Protein 6DR8 (pdb70)

Foldseek 3Di:
DDAKDDPAVQWIWQFDQWFTWIWGQAPQAIEIEFQFALVRNVSSCVRCVVVVHALQRHAEYEYQAQFRGGCQNVAVSCVRHVHAYEFAPQRQVCLQVQNAPFLQCHRPGGHHRDHHRYYADAQDWDDGRQKIKGWHQQAQCGNGGIKIWMQHNVRFIEIADEDLDQPPHDQDPSVSDPCNVVRNVVNLVSQLPDFHQFYHYRTCVLQVNVVLVVVVVVPPNSSRGDRCSSNVSSVVSVVVVVVVVVVSVVPD

CATH classification: 3.60.15.10

B-factor: mean 15.64, std 8.97, range [5.3, 89.34]

Sequence (252 aa):
PVQPFAIWPGVWYVGTENLSSVLLTTPPQGHILIDAGLDASAPQIRRRNIEALGFRMADIRYIANSHAHLDHAGGIARLKAWSGARVIASHANAEQMARGGKEDFALGDALPFPPVTVDMEAQDGQQWHHLGGVTLAAIFTPGHLPGATSWKVTLADGKTLIIYADSLATPGYPLINNRNYPTLVEDIRRSFARLEAQQVDIFLANHHGEERFGLMDKMARKARGENNAFIDKAGLARYVAQSRAAFEKQLAAQRAQP

Secondary structure (DSSP, 8-state):
-PPPEEEETTEEE-S-SSB--EEE--TT-EEEE----GGGHHHHHHHHHHTT--GGGEEEEE-S--SHHHHTTHHHHHHHH-PEEEEEHHHHHHHHTTTTTBTTTBTSS--------EEE-TT-EEEETTEEEEEEE--SSSTT-EEEEEE-TTS-EEEEE-----TT---SS-SSSTTHHHHHHHHHHHHHT---SEEEESBHHHHTHHHHHHHHHTT-TTTTB-TTHHHHHHHHHHHHHHHHHHHHHH--

Nearest PDB structures (foldseek):
  6dr8-assembly1_A  TM=1.004E+00  e=1.156E-61  Cronobacter sakazakii
  6dqh-assembly1_A  TM=1.001E+00  e=3.703E-58  Cronobacter sakazakii
  6nc5-assembly1_A  TM=9.988E-01  e=3.752E-57  Cronobacter sakazakii
  6dq2-assembly1_A  TM=9.991E-01  e=2.393E-56  Cronobacter sakazakii
  8vlc-assembly1_A  TM=9.936E-01  e=2.068E-47  Salmonella enterica subsp. enterica serovar Typhimurium

Structure (mmCIF, N/CA/C/O backbone):
data_6DR8
#
_entry.id   6DR8
#
_cell.length_a   43.767
_cell.length_b   69.151
_cell.length_c   77.523
_cell.angle_alpha   90.00
_cell.angle_beta   90.00
_cell.angle_gamma   90.00
#
_symmetry.space_group_name_H-M   'P 21 21 21'
#
loop_
_entity.id
_entity.type
_entity.pdbx_description
1 polymer Beta-lactamase
2 non-polymer 'PHOSPHATE ION'
3 non-polymer 'ZINC ION'
4 non-polymer (2-hydroxyethoxy)acetaldehyde
5 non-polymer 'TRIETHYLENE GLYCOL'
6 water water
#
loop_
_atom_site.group_PDB
_atom_site.id
_atom_site.type_symbol
_atom_site.label_atom_id
_atom_site.label_alt_id
_atom_site.label_comp_id
_atom_site.label_asym_id
_atom_site.label_entity_id
_atom_site.label_seq_id
_atom_site.pdbx_PDB_ins_code
_atom_site.Cartn_x
_atom_site.Cartn_y
_atom_site.Cartn_z
_atom_site.occupancy
_atom_site.B_iso_or_equiv
_atom_site.auth_seq_id
_atom_site.auth_comp_id
_atom_site.auth_asym_id
_atom_site.auth_atom_id
_atom_site.pdbx_PDB_model_num
ATOM 1 N N . PRO A 1 9 ? 9.154 5.895 -31.067 1.00 27.51 52 PRO A N 1
ATOM 2 C CA . PRO A 1 9 ? 8.212 5.618 -29.974 1.00 25.85 52 PRO A CA 1
ATOM 3 C C . PRO A 1 9 ? 8.840 4.808 -28.843 1.00 26.09 52 PRO A C 1
ATOM 4 O O . PRO A 1 9 ? 9.859 4.147 -29.043 1.00 28.78 52 PRO A O 1
ATOM 15 N N . VAL A 1 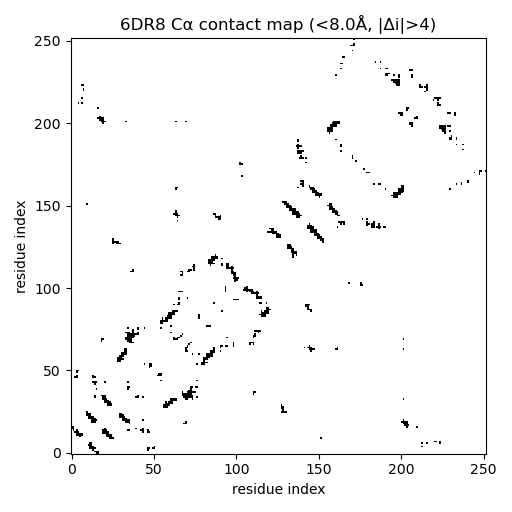10 ? 8.233 4.874 -27.660 1.00 23.61 53 VAL A N 1
ATOM 16 C CA . VAL A 1 10 ? 8.620 4.007 -26.549 1.00 20.72 53 VAL A CA 1
ATOM 17 C C . VAL A 1 10 ? 8.293 2.567 -26.927 1.00 16.89 53 VAL A C 1
ATOM 18 O O . VAL A 1 10 ? 7.154 2.248 -27.278 1.00 17.21 53 VAL A O 1
ATOM 31 N N . GLN A 1 11 ? 9.289 1.684 -26.857 1.00 14.48 54 GLN A N 1
ATOM 32 C CA . GLN A 1 11 ? 9.013 0.295 -27.219 1.00 12.62 54 GLN A CA 1
ATOM 33 C C . GLN A 1 11 ? 8.340 -0.412 -26.048 1.00 10.22 54 GLN A C 1
ATOM 34 O O . GLN A 1 11 ? 8.714 -0.183 -24.892 1.00 11.84 54 GLN A O 1
ATOM 48 N N . PRO A 1 12 ? 7.380 -1.291 -26.320 1.00 8.28 55 PRO A N 1
ATOM 49 C CA . PRO A 1 12 ? 6.702 -2.005 -25.234 1.00 7.95 55 PRO A CA 1
ATOM 50 C C . PRO A 1 12 ? 7.667 -2.957 -24.538 1.00 7.20 55 PRO A C 1
ATOM 51 O O . PRO A 1 12 ? 8.670 -3.392 -25.101 1.00 8.58 55 PRO A O 1
ATOM 62 N N . PHE A 1 13 ? 7.356 -3.283 -23.285 1.00 7.29 56 PHE A N 1
ATOM 63 C CA . PHE A 1 13 ? 8.298 -4.018 -22.453 1.00 7.28 56 PHE A CA 1
ATOM 64 C C . PHE A 1 13 ? 7.564 -4.594 -21.250 1.00 6.87 56 PHE A C 1
ATOM 65 O O . PHE A 1 13 ? 6.444 -4.189 -20.925 1.00 5.97 56 PHE A O 1
ATOM 82 N N . ALA A 1 14 ? 8.223 -5.540 -20.586 1.00 8.11 57 ALA A N 1
ATOM 83 C CA . ALA A 1 14 ? 7.692 -6.181 -19.389 1.00 7.87 57 ALA A CA 1
ATOM 84 C C . ALA A 1 14 ? 7.977 -5.343 -18.152 1.00 7.79 57 ALA A C 1
ATOM 85 O O . ALA A 1 14 ? 9.130 -5.030 -17.855 1.00 9.00 57 ALA A O 1
ATOM 92 N N . ILE A 1 15 ? 6.916 -4.999 -17.424 1.00 6.98 58 ILE A N 1
ATOM 93 C CA . ILE A 1 15 ? 7.036 -4.410 -16.096 1.00 6.96 58 ILE A CA 1
ATOM 94 C C . ILE A 1 15 ? 7.362 -5.469 -15.053 1.00 6.87 58 ILE A C 1
ATOM 95 O O . ILE A 1 15 ? 8.090 -5.215 -14.096 1.00 7.77 58 ILE A O 1
ATOM 111 N N . TRP A 1 16 ? 6.768 -6.639 -15.202 1.00 7.49 59 TRP A N 1
ATOM 112 C CA . TRP A 1 16 ? 6.834 -7.755 -14.278 1.00 8.88 59 TRP A CA 1
ATOM 113 C C . TRP A 1 16 ? 6.282 -8.945 -15.043 1.00 9.65 59 TRP A C 1
ATOM 114 O O . TRP A 1 16 ? 5.566 -8.740 -16.017 1.00 10.16 59 TRP A O 1
ATOM 135 N N . PRO A 1 17 ? 6.607 -10.187 -14.668 1.00 11.06 60 PRO A N 1
ATOM 136 C CA . PRO A 1 17 ? 5.975 -11.309 -15.380 1.00 11.81 60 PRO A CA 1
ATOM 137 C C . PRO A 1 17 ? 4.456 -11.158 -15.425 1.00 12.19 60 PRO A C 1
ATOM 138 O O . PRO A 1 17 ? 3.808 -10.941 -14.402 1.00 13.43 60 PRO A O 1
ATOM 149 N N . GLY A 1 18 ? 3.891 -11.235 -16.637 1.00 11.41 61 GLY A N 1
ATOM 150 C CA . GLY A 1 18 ? 2.467 -11.062 -16.843 1.00 11.00 61 GLY A CA 1
ATOM 151 C C . GLY A 1 18 ? 1.968 -9.629 -16.923 1.00 8.79 61 GLY A C 1
ATOM 152 O O . GLY A 1 18 ? 0.749 -9.428 -17.031 1.00 9.39 61 GLY A O 1
ATOM 156 N N . VAL A 1 19 ? 2.854 -8.631 -16.869 1.00 7.92 62 VAL A N 1
ATOM 157 C CA . VAL A 1 19 ? 2.474 -7.219 -16.840 1.00 6.72 62 VAL A CA 1
ATOM 158 C C . VAL A 1 19 ? 3.319 -6.484 -17.865 1.00 6.35 62 VAL A C 1
ATOM 159 O O . VAL A 1 19 ? 4.546 -6.459 -17.749 1.00 7.89 62 VAL A O 1
ATOM 172 N N . TRP A 1 20 ? 2.670 -5.856 -18.840 1.00 5.82 63 TRP A N 1
ATOM 173 C CA . TRP A 1 20 ? 3.382 -5.260 -19.967 1.00 5.51 63 TRP A CA 1
ATOM 174 C C . TRP A 1 20 ? 2.918 -3.832 -20.173 1.00 6.35 63 TRP A C 1
ATOM 175 O O . TRP A 1 20 ? 1.725 -3.526 -20.047 1.00 7.69 63 TRP A O 1
ATOM 196 N N . TYR A 1 21 ? 3.870 -2.963 -20.475 1.00 5.36 64 TYR A N 1
ATOM 197 C CA . TYR A 1 21 ? 3.562 -1.594 -20.840 1.00 5.81 64 TYR A CA 1
ATOM 198 C C . TYR A 1 21 ? 3.453 -1.510 -22.354 1.00 6.68 64 TYR A C 1
ATOM 199 O O . TYR A 1 21 ? 4.389 -1.885 -23.064 1.00 6.88 64 TYR A O 1
ATOM 217 N N . VAL A 1 22 ? 2.312 -1.015 -22.844 1.00 6.21 65 VAL A N 1
ATOM 218 C CA . VAL A 1 22 ? 2.051 -0.929 -24.281 1.00 6.33 65 VAL A CA 1
ATOM 219 C C . VAL A 1 22 ? 1.592 0.468 -24.690 1.00 6.97 65 VAL A C 1
ATOM 220 O O . VAL A 1 22 ? 1.141 0.676 -25.821 1.00 8.26 65 VAL A O 1
ATOM 233 N N . GLY A 1 23 ? 1.701 1.426 -23.787 1.00 8.20 66 GLY A N 1
ATOM 234 C CA . GLY A 1 23 ? 1.327 2.799 -24.071 1.00 8.95 66 GLY A CA 1
ATOM 235 C C . GLY A 1 23 ? 2.452 3.596 -24.716 1.00 11.20 66 GLY A C 1
ATOM 236 O O . GLY A 1 23 ? 3.364 3.049 -25.339 1.00 11.58 66 GLY A O 1
ATOM 240 N N . THR A 1 24 ? 2.379 4.921 -24.553 1.00 13.29 67 THR A N 1
ATOM 241 C CA . THR A 1 24 ? 3.352 5.845 -25.128 1.00 17.02 67 THR A CA 1
ATOM 242 C C . THR A 1 24 ? 4.171 6.499 -24.012 1.00 18.00 67 THR A C 1
ATOM 243 O O . THR A 1 24 ? 4.052 6.149 -22.834 1.00 16.54 67 THR A O 1
ATOM 254 N N . GLU A 1 25 ? 5.010 7.472 -24.379 1.00 19.35 68 GLU A N 1
ATOM 255 C CA . GLU A 1 25 ? 5.858 8.082 -23.367 1.00 23.90 68 GLU A CA 1
ATOM 256 C C . GLU A 1 25 ? 5.023 8.684 -22.251 1.00 25.01 68 GLU A C 1
ATOM 257 O O . GLU A 1 25 ? 5.399 8.621 -21.074 1.00 26.68 68 GLU A O 1
ATOM 269 N N . ASN A 1 26 ? 3.886 9.272 -22.596 1.00 23.49 69 ASN A N 1
ATOM 270 C CA . ASN A 1 26 ? 3.093 9.992 -21.621 1.00 25.45 69 ASN A CA 1
ATOM 271 C C . ASN A 1 26 ? 1.837 9.254 -21.209 1.00 23.71 69 ASN A C 1
ATOM 272 O O . ASN A 1 26 ? 1.440 9.351 -20.045 1.00 25.92 69 ASN A O 1
ATOM 283 N N . LEU A 1 27 ? 1.240 8.473 -22.106 1.00 19.15 70 LEU A N 1
ATOM 284 C CA . LEU A 1 27 ? -0.095 7.929 -21.892 1.00 17.71 70 LEU A CA 1
ATOM 285 C C . LEU A 1 27 ? -0.035 6.431 -21.657 1.00 14.34 70 LEU A C 1
ATOM 286 O O . LEU A 1 27 ? 0.318 5.663 -22.564 1.00 13.70 70 LEU A O 1
ATOM 302 N N . SER A 1 28 ? -0.432 6.021 -20.460 1.00 12.82 71 SER A N 1
ATOM 303 C CA . SER A 1 28 ? -0.294 4.630 -20.076 1.00 11.90 71 SER A CA 1
ATOM 304 C C . SER A 1 28 ? -1.331 3.750 -20.755 1.00 10.35 71 SER A C 1
ATOM 305 O O . SER A 1 28 ? -2.486 4.136 -20.985 1.00 10.53 71 SER A O 1
ATOM 313 N N . SER A 1 29 ? -0.897 2.545 -21.048 1.00 7.73 72 SER A N 1
ATOM 314 C CA . SER A 1 29 ? -1.782 1.446 -21.378 1.00 7.21 72 SER A CA 1
ATOM 315 C C . SER A 1 29 ? -1.033 0.223 -20.882 1.00 7.86 72 SER A C 1
ATOM 316 O O . SER A 1 29 ? 0.151 0.058 -21.181 1.00 8.45 72 SER A O 1
ATOM 324 N N . VAL A 1 30 ? -1.694 -0.589 -20.073 1.00 6.22 73 VAL A N 1
ATOM 325 C CA . VAL A 1 30 ? -1.052 -1.714 -19.412 1.00 5.90 73 VAL A CA 1
ATOM 326 C C . VAL A 1 30 ? -1.800 -2.992 -19.766 1.00 7.01 73 VAL A C 1
ATOM 327 O O . VAL A 1 30 ? -3.029 -3.069 -19.633 1.00 6.97 73 VAL A O 1
ATOM 340 N N . LEU A 1 31 ? -1.049 -3.997 -20.192 1.00 5.68 74 LEU A N 1
ATOM 341 C CA . LEU A 1 31 ? -1.606 -5.269 -20.628 1.00 5.67 74 LEU A CA 1
ATOM 342 C C . LEU A 1 31 ? -1.238 -6.330 -19.595 1.00 5.99 74 LEU A C 1
ATOM 343 O O . LEU A 1 31 ? -0.058 -6.530 -19.288 1.00 6.66 74 LEU A O 1
ATOM 359 N N . LEU A 1 32 ? -2.255 -6.995 -19.058 1.00 5.36 75 LEU A N 1
ATOM 360 C CA . LEU A 1 32 ? -2.085 -8.094 -18.121 1.00 6.19 75 LEU A CA 1
ATOM 361 C C . LEU A 1 32 ? -2.408 -9.373 -18.873 1.00 6.05 75 LEU A C 1
ATOM 362 O O . LEU A 1 32 ? -3.539 -9.551 -19.344 1.00 7.60 75 LEU A O 1
ATOM 378 N N . THR A 1 33 ? -1.419 -10.249 -19.004 1.00 6.30 76 THR A N 1
ATOM 379 C CA . THR A 1 33 ? -1.577 -11.431 -19.842 1.00 7.72 76 THR A CA 1
ATOM 380 C C . THR A 1 33 ? -1.820 -12.663 -18.987 1.00 8.77 76 THR A C 1
ATOM 381 O O . THR A 1 33 ? -1.217 -12.813 -17.924 1.00 10.87 76 THR A O 1
ATOM 392 N N . THR A 1 34 ? -2.723 -13.523 -19.444 1.00 9.42 77 THR A N 1
ATOM 393 C CA . THR A 1 34 ? -3.056 -14.764 -18.757 1.00 11.29 77 THR A CA 1
ATOM 394 C C . THR A 1 34 ? -3.357 -15.846 -19.783 1.00 11.23 77 THR A C 1
ATOM 395 O O . THR A 1 34 ? -3.667 -15.543 -20.941 1.00 9.79 77 THR A O 1
ATOM 406 N N . PRO A 1 35 ? -3.280 -17.121 -19.389 1.00 13.46 78 PRO A N 1
ATOM 407 C CA A PRO A 1 35 ? -3.607 -18.199 -20.336 0.46 14.51 78 PRO A CA 1
ATOM 408 C CA B PRO A 1 35 ? -3.607 -18.199 -20.335 0.54 14.51 78 PRO A CA 1
ATOM 409 C C . PRO A 1 35 ? -5.036 -18.161 -20.835 1.00 14.08 78 PRO A C 1
ATOM 410 O O . PRO A 1 35 ? -5.330 -18.762 -21.881 1.00 16.14 78 PRO A O 1
ATOM 430 N N . GLN A 1 36 ? -5.936 -17.495 -20.119 1.00 12.84 79 GLN A N 1
ATOM 431 C CA . GLN A 1 36 ? -7.332 -17.400 -20.511 1.00 14.01 79 GLN A CA 1
ATOM 432 C C . GLN A 1 36 ? -7.608 -16.110 -21.262 1.00 12.75 79 GLN A C 1
ATOM 433 O O . GLN A 1 36 ? -8.768 -15.780 -21.510 1.00 13.50 79 GLN A O 1
ATOM 447 N N . GLY A 1 37 ? -6.570 -15.379 -21.630 1.00 11.45 80 GLY A N 1
ATOM 448 C CA . GLY A 1 37 ? -6.723 -14.095 -22.279 1.00 10.18 80 GLY A CA 1
ATOM 449 C C . GLY A 1 37 ? -6.333 -12.957 -21.348 1.00 9.14 80 GLY A C 1
ATOM 450 O O . GLY A 1 37 ? -5.911 -13.158 -20.206 1.00 10.10 80 GLY A O 1
ATOM 454 N N . HIS A 1 38 ? -6.485 -11.740 -21.864 1.00 7.43 81 HIS A N 1
ATOM 455 C CA . HIS A 1 38 ? -5.784 -10.590 -21.305 1.00 6.07 81 HIS A CA 1
ATOM 456 C C . HIS A 1 38 ? -6.738 -9.490 -20.859 1.00 6.78 81 HIS A C 1
ATOM 457 O O . HIS A 1 38 ? -7.897 -9.414 -21.271 1.00 7.05 81 HIS A O 1
ATOM 471 N N . ILE A 1 39 ? -6.191 -8.589 -20.048 1.00 6.84 82 ILE A N 1
ATOM 472 C CA . ILE A 1 39 ? -6.878 -7.387 -19.610 1.00 6.05 82 ILE A CA 1
ATOM 473 C C . ILE A 1 39 ? -6.016 -6.214 -20.041 1.00 6.26 82 ILE A C 1
ATOM 474 O O . ILE A 1 39 ? -4.805 -6.207 -19.793 1.00 7.58 82 ILE A O 1
ATOM 490 N N . LEU A 1 40 ? -6.633 -5.226 -20.678 1.00 6.40 83 LEU A N 1
ATOM 491 C CA . LEU A 1 40 ? -5.956 -3.992 -21.036 1.00 6.23 83 LEU A CA 1
ATOM 492 C C . LEU A 1 40 ? -6.509 -2.882 -20.156 1.00 6.35 83 LEU A C 1
ATOM 493 O O . LEU A 1 40 ? -7.733 -2.718 -20.048 1.00 6.79 83 LEU A O 1
ATOM 509 N N . ILE A 1 41 ? -5.620 -2.131 -19.510 1.00 6.02 84 ILE A N 1
ATOM 510 C CA . ILE A 1 41 ? -6.036 -0.980 -18.707 1.00 5.86 84 ILE A CA 1
ATOM 511 C C . ILE A 1 41 ? -5.684 0.281 -19.478 1.00 5.68 84 ILE A C 1
ATOM 512 O O . ILE A 1 41 ? -4.502 0.550 -19.734 1.00 6.79 84 ILE A O 1
ATOM 528 N N . ASP A 1 42 ? -6.725 1.018 -19.870 1.00 6.53 85 ASP A N 1
ATOM 529 C CA . ASP A 1 42 ? -6.647 2.270 -20.614 1.00 7.36 85 ASP A CA 1
ATOM 530 C C . ASP A 1 42 ? -6.125 2.110 -22.040 1.00 8.10 85 ASP A C 1
ATOM 531 O O . ASP A 1 42 ? -5.537 1.086 -22.404 1.00 9.27 85 ASP A O 1
ATOM 540 N N . ALA A 1 43 ? -6.356 3.137 -22.866 1.00 8.84 86 ALA A N 1
ATOM 541 C CA . ALA A 1 43 ? -6.098 2.994 -24.293 1.00 10.62 86 ALA A CA 1
ATOM 542 C C . ALA A 1 43 ? -5.667 4.285 -24.971 1.00 12.91 86 ALA A C 1
ATOM 543 O O . ALA A 1 43 ? -5.811 4.394 -26.196 1.00 15.56 86 ALA A O 1
ATOM 550 N N . GLY A 1 44 ? -5.161 5.263 -24.229 1.00 10.67 87 GLY A N 1
ATOM 551 C CA . GLY A 1 44 ? -4.670 6.484 -24.847 1.00 10.31 87 GLY A CA 1
ATOM 552 C C . GLY A 1 44 ? -5.708 7.259 -25.647 1.00 11.78 87 GLY A C 1
ATOM 553 O O . GLY A 1 44 ? -6.922 7.149 -25.457 1.00 12.33 87 GLY A O 1
ATOM 557 N N . LEU A 1 45 ? -5.183 8.089 -26.540 1.00 12.91 88 LEU A N 1
ATOM 558 C CA . LEU A 1 45 ? -5.984 8.859 -27.469 1.00 13.59 88 LEU A CA 1
ATOM 559 C C . LEU A 1 45 ? -6.451 7.965 -28.611 1.00 13.27 88 LEU A C 1
ATOM 560 O O . LEU A 1 45 ? -5.859 6.918 -28.894 1.00 14.13 88 LEU A O 1
ATOM 576 N N . ASP A 1 46 ? -7.510 8.400 -29.300 1.00 15.02 89 ASP A N 1
ATOM 577 C CA . ASP A 1 46 ? -7.896 7.703 -30.517 1.00 16.78 89 ASP A CA 1
ATOM 578 C C . ASP A 1 46 ? -6.714 7.600 -31.470 1.00 16.66 89 ASP A C 1
ATOM 579 O O . ASP A 1 46 ? -6.487 6.552 -32.089 1.00 16.06 89 ASP A O 1
ATOM 588 N N . ALA A 1 47 ? -5.932 8.676 -31.579 1.00 16.94 90 ALA A N 1
ATOM 589 C CA . ALA A 1 47 ? -4.758 8.673 -32.442 1.00 18.43 90 ALA A CA 1
ATOM 590 C C . ALA A 1 47 ? -3.662 7.736 -31.945 1.00 18.63 90 ALA A C 1
ATOM 591 O O . ALA A 1 47 ? -2.760 7.392 -32.726 1.00 21.71 90 ALA A O 1
ATOM 598 N N . SER A 1 48 ? -3.702 7.344 -30.664 1.00 17.18 91 SER A N 1
ATOM 599 C CA . SER A 1 48 ? -2.764 6.372 -30.093 1.00 16.77 91 SER A CA 1
ATOM 600 C C . SER A 1 48 ? -3.097 4.932 -30.467 1.00 14.53 91 SER A C 1
ATOM 601 O O . SER A 1 48 ? -2.224 4.072 -30.367 1.00 13.64 91 SER A O 1
ATOM 609 N N . ALA A 1 49 ? -4.333 4.647 -30.876 1.00 13.92 92 ALA A N 1
ATOM 610 C CA . ALA A 1 49 ? -4.780 3.260 -30.958 1.00 13.47 92 ALA A CA 1
ATOM 611 C C . ALA A 1 49 ? -3.957 2.429 -31.927 1.00 12.94 92 ALA A C 1
ATOM 612 O O . ALA A 1 49 ? -3.623 1.285 -31.579 1.00 12.58 92 ALA A O 1
ATOM 619 N N . PRO A 1 50 ? -3.610 2.908 -33.125 1.00 15.51 93 PRO A N 1
ATOM 620 C CA . PRO A 1 50 ? -2.772 2.077 -34.005 1.00 15.89 93 PRO A CA 1
ATOM 621 C C . PRO A 1 50 ? -1.433 1.728 -33.383 1.00 14.12 93 PRO A C 1
ATOM 622 O O . PRO A 1 50 ? -0.924 0.612 -33.571 1.00 13.78 93 PRO A O 1
ATOM 633 N N . GLN A 1 51 ? -0.851 2.661 -32.630 1.00 12.88 94 GLN A N 1
ATOM 634 C CA . GLN A 1 51 ? 0.431 2.408 -31.994 1.00 11.82 94 GLN A CA 1
ATOM 635 C C . GLN A 1 51 ? 0.281 1.405 -30.865 1.00 9.90 94 GLN A C 1
ATOM 636 O O . GLN A 1 51 ? 1.140 0.543 -30.692 1.00 9.61 94 GLN A O 1
ATOM 650 N N . ILE A 1 52 ? -0.797 1.505 -30.081 1.00 9.93 95 ILE A N 1
ATOM 651 C CA . ILE A 1 52 ? -1.007 0.535 -29.011 1.00 9.33 95 ILE A CA 1
ATOM 652 C C . ILE A 1 52 ? -1.193 -0.860 -29.591 1.00 7.55 95 ILE A C 1
ATOM 653 O O . ILE A 1 52 ? -0.631 -1.829 -29.081 1.00 7.86 95 ILE A O 1
ATOM 669 N N A ARG A 1 53 ? -1.978 -0.981 -30.667 0.48 9.08 96 ARG A N 1
ATOM 670 N N B ARG A 1 53 ? -1.977 -0.984 -30.667 0.52 8.68 96 ARG A N 1
ATOM 671 C CA A ARG A 1 53 ? -2.124 -2.273 -31.333 0.48 11.12 96 ARG A CA 1
ATOM 672 C CA B ARG A 1 53 ? -2.118 -2.282 -31.323 0.52 10.43 96 ARG A CA 1
ATOM 673 C C A ARG A 1 53 ? -0.773 -2.807 -31.801 0.48 10.03 96 ARG A C 1
ATOM 674 C C B ARG A 1 53 ? -0.765 -2.809 -31.794 0.52 9.55 96 ARG A C 1
ATOM 675 O O A ARG A 1 53 ? -0.445 -3.980 -31.584 0.48 9.56 96 ARG A O 1
ATOM 676 O O B ARG A 1 53 ? -0.431 -3.980 -31.576 0.52 8.77 96 ARG A O 1
ATOM 717 N N . ARG A 1 54 ? 0.029 -1.955 -32.446 1.00 9.46 97 ARG A N 1
ATOM 718 C CA . ARG A 1 54 ? 1.355 -2.376 -32.887 1.00 9.82 97 ARG A CA 1
ATOM 719 C C . ARG A 1 54 ? 2.194 -2.835 -31.707 1.00 8.09 97 ARG A C 1
ATOM 720 O O . ARG A 1 54 ? 2.957 -3.804 -31.818 1.00 7.98 97 ARG A O 1
ATOM 741 N N . ASN A 1 55 ? 2.072 -2.143 -30.568 1.00 7.06 98 ASN A N 1
ATOM 742 C CA . ASN A 1 55 ? 2.888 -2.483 -29.412 1.00 6.99 98 ASN A CA 1
ATOM 743 C C . ASN A 1 55 ? 2.486 -3.838 -28.857 1.00 5.64 98 ASN A C 1
ATOM 744 O O . ASN A 1 55 ? 3.339 -4.666 -28.524 1.00 6.67 98 ASN A O 1
ATOM 755 N N . ILE A 1 56 ? 1.181 -4.095 -28.780 1.00 5.57 99 ILE A N 1
ATOM 756 C CA . ILE A 1 56 ? 0.710 -5.397 -28.317 1.00 6.61 99 ILE A CA 1
ATOM 757 C C . ILE A 1 56 ? 1.206 -6.496 -29.252 1.00 6.50 99 ILE A C 1
ATOM 758 O O . ILE A 1 56 ? 1.705 -7.546 -28.817 1.00 6.58 99 ILE A O 1
ATOM 774 N N . GLU A 1 57 ? 1.108 -6.258 -30.559 1.00 7.19 100 GLU A N 1
ATOM 775 C CA . GLU A 1 57 ? 1.574 -7.249 -31.526 1.00 7.00 100 GLU A CA 1
ATOM 776 C C . GLU A 1 57 ? 3.082 -7.428 -31.493 1.00 6.11 100 GLU A C 1
ATOM 777 O O . GLU A 1 57 ? 3.567 -8.551 -31.678 1.00 6.40 100 GLU A O 1
ATOM 789 N N . ALA A 1 58 ? 3.831 -6.354 -31.246 1.00 6.40 101 ALA A N 1
ATOM 790 C CA . ALA A 1 58 ? 5.283 -6.463 -31.162 1.00 6.33 101 ALA A CA 1
ATOM 791 C C . ALA A 1 58 ? 5.718 -7.301 -29.969 1.00 5.40 101 ALA A C 1
ATOM 792 O O . ALA A 1 58 ? 6.813 -7.865 -29.986 1.00 6.29 101 ALA A O 1
ATOM 799 N N . LEU A 1 59 ? 4.889 -7.398 -28.930 1.00 5.87 102 LEU A N 1
ATOM 800 C CA . LEU A 1 59 ? 5.173 -8.297 -27.813 1.00 6.41 102 LEU A CA 1
ATOM 801 C C . LEU A 1 59 ? 4.771 -9.739 -28.089 1.00 6.49 102 LEU A C 1
ATOM 802 O O . LEU A 1 59 ? 5.076 -10.623 -27.280 1.00 7.81 102 LEU A O 1
ATOM 818 N N . GLY A 1 60 ? 4.078 -9.988 -29.189 1.00 6.45 103 GLY A N 1
ATOM 819 C CA . GLY A 1 60 ? 3.687 -11.328 -29.542 1.00 7.48 103 GLY A CA 1
ATOM 820 C C . GLY A 1 60 ? 2.340 -11.725 -28.997 1.00 8.52 103 GLY A C 1
ATOM 821 O O . GLY A 1 60 ? 2.039 -12.923 -28.946 1.00 11.95 103 GLY A O 1
ATOM 825 N N . PHE A 1 61 ? 1.521 -10.759 -28.584 1.00 6.91 104 PHE A N 1
ATOM 826 C CA . PHE A 1 61 ? 0.185 -11.031 -28.084 1.00 7.78 104 PHE A CA 1
ATOM 827 C C . PHE A 1 61 ? -0.857 -10.608 -29.106 1.00 8.12 104 PHE A C 1
ATOM 828 O O . PHE A 1 61 ? -0.623 -9.738 -29.942 1.00 10.26 104 PHE A O 1
ATOM 845 N N . ARG A 1 62 ? -2.006 -11.257 -29.047 1.00 7.71 105 ARG A N 1
ATOM 846 C CA . ARG A 1 62 ? -3.086 -10.991 -29.985 1.00 9.05 105 ARG A CA 1
ATOM 847 C C . ARG A 1 62 ? -4.141 -10.071 -29.381 1.00 9.49 105 ARG A C 1
ATOM 848 O O . ARG A 1 62 ? -4.616 -10.297 -28.263 1.00 9.72 105 ARG A O 1
ATOM 869 N N . MET A 1 63 ? -4.536 -9.051 -30.147 1.00 11.11 106 MET A N 1
ATOM 870 C CA . MET A 1 63 ? -5.698 -8.252 -29.773 1.00 11.99 106 MET A CA 1
ATOM 871 C C . MET A 1 63 ? -6.902 -9.137 -29.510 1.00 10.51 106 MET A C 1
ATOM 872 O O . MET A 1 63 ? -7.695 -8.875 -28.598 1.00 10.27 106 MET A O 1
ATOM 886 N N . ALA A 1 64 ? -7.070 -10.179 -30.320 1.00 9.99 107 ALA A N 1
ATOM 887 C CA . ALA A 1 64 ? -8.239 -11.034 -30.189 1.00 9.71 107 ALA A CA 1
ATOM 888 C C . ALA A 1 64 ? -8.302 -11.745 -28.843 1.00 8.74 107 ALA A C 1
ATOM 889 O O . ALA A 1 64 ? -9.385 -12.185 -28.438 1.00 10.88 107 ALA A O 1
ATOM 896 N N . ASP A 1 65 ? -7.187 -11.839 -28.130 1.00 8.72 108 ASP A N 1
ATOM 897 C CA . ASP A 1 65 ? -7.157 -12.489 -26.826 1.00 8.37 108 ASP A CA 1
ATOM 898 C C . ASP A 1 65 ? -7.445 -11.544 -25.668 1.00 7.50 108 ASP A C 1
ATOM 899 O O . ASP A 1 65 ? -7.500 -12.000 -24.525 1.00 8.99 108 ASP A O 1
ATOM 908 N N . ILE A 1 66 ? -7.626 -10.251 -25.919 1.00 6.98 109 ILE A N 1
ATOM 909 C CA . ILE A 1 66 ? -7.989 -9.319 -24.854 1.00 7.42 109 ILE A CA 1
ATOM 910 C C . ILE A 1 66 ? -9.467 -9.504 -24.543 1.00 7.55 109 ILE A C 1
ATOM 911 O O . ILE A 1 66 ? -10.323 -9.321 -25.415 1.00 10.05 109 ILE A O 1
ATOM 927 N N . ARG A 1 67 ? -9.758 -9.868 -23.297 1.00 7.95 110 ARG A N 1
ATOM 928 C CA . ARG A 1 67 ? -11.109 -10.153 -22.854 1.00 8.35 110 ARG A CA 1
ATOM 929 C C . ARG A 1 67 ? -11.777 -8.939 -22.240 1.00 7.34 110 ARG A C 1
ATOM 930 O O . ARG A 1 67 ? -13.005 -8.788 -22.347 1.00 8.59 110 ARG A O 1
ATOM 951 N N . TYR A 1 68 ? -10.997 -8.071 -21.601 1.00 6.76 111 TYR A N 1
ATOM 952 C CA . TYR A 1 68 ? -11.535 -6.908 -20.907 1.00 7.35 111 TYR A CA 1
ATOM 953 C C . TYR A 1 68 ? -10.652 -5.697 -21.159 1.00 7.05 111 TYR A C 1
ATOM 954 O O . TYR A 1 68 ? -9.421 -5.811 -21.197 1.00 8.02 111 TYR A O 1
ATOM 972 N N . ILE A 1 69 ? -11.292 -4.540 -21.317 1.00 6.22 112 ILE A N 1
ATOM 973 C CA . ILE A 1 69 ? -10.616 -3.247 -21.318 1.00 6.49 112 ILE A CA 1
ATOM 974 C C . ILE A 1 69 ? -11.218 -2.468 -20.167 1.00 6.85 112 ILE A C 1
ATOM 975 O O . ILE A 1 69 ? -12.432 -2.235 -20.154 1.00 7.93 112 ILE A O 1
ATOM 991 N N . ALA A 1 70 ? -10.376 -2.060 -19.219 1.00 7.23 113 ALA A N 1
ATOM 992 C CA . ALA A 1 70 ? -10.804 -1.315 -18.045 1.00 7.24 113 ALA A CA 1
ATOM 993 C C . ALA A 1 70 ? -10.387 0.140 -18.228 1.00 7.98 113 ALA A C 1
ATOM 994 O O . ALA A 1 70 ? -9.313 0.410 -18.758 1.00 9.82 113 ALA A O 1
ATOM 1001 N N . ASN A 1 71 ? -11.239 1.084 -17.829 1.00 6.95 114 ASN A N 1
ATOM 1002 C CA . ASN A 1 71 ? -10.939 2.509 -17.939 1.00 6.53 114 ASN A CA 1
ATOM 1003 C C . ASN A 1 71 ? -10.738 3.092 -16.548 1.00 7.53 114 ASN A C 1
ATOM 1004 O O . ASN A 1 71 ? -11.492 2.780 -15.626 1.00 8.16 114 ASN A O 1
ATOM 1015 N N . SER A 1 72 ? -9.710 3.932 -16.408 1.00 6.75 115 SER A N 1
ATOM 1016 C CA . SER A 1 72 ? -9.542 4.734 -15.200 1.00 6.13 115 SER A CA 1
ATOM 1017 C C . SER A 1 72 ? -10.551 5.883 -15.173 1.00 6.23 115 SER A C 1
ATOM 1018 O O . SER A 1 72 ? -11.446 5.917 -14.319 1.00 7.28 115 SER A O 1
ATOM 1026 N N . HIS A 1 73 ? -10.462 6.804 -16.130 1.00 5.40 116 HIS A N 1
ATOM 1027 C CA . HIS A 1 73 ? -11.502 7.819 -16.264 1.00 6.05 116 HIS A CA 1
ATOM 1028 C C . HIS A 1 73 ? -11.688 8.276 -17.710 1.00 6.31 116 HIS A C 1
ATOM 1029 O O . HIS A 1 73 ? -10.808 8.148 -18.558 1.00 7.90 116 HIS A O 1
ATOM 1043 N N . ALA A 1 74 ? -12.862 8.861 -17.952 1.00 6.14 117 ALA A N 1
ATOM 1044 C CA . ALA A 1 74 ? -13.377 9.094 -19.296 1.00 7.20 117 ALA A CA 1
ATOM 1045 C C . ALA A 1 74 ? -12.949 10.453 -19.854 1.00 7.51 117 ALA A C 1
ATOM 1046 O O . ALA A 1 74 ? -13.784 11.279 -20.246 1.00 8.75 117 ALA A O 1
ATOM 1053 N N . HIS A 1 75 ? -11.635 10.649 -19.938 1.00 7.82 118 HIS A N 1
ATOM 1054 C CA . HIS A 1 75 ? -11.034 11.739 -20.692 1.00 6.89 118 HIS A CA 1
ATOM 1055 C C . HIS A 1 75 ? -10.361 11.184 -21.937 1.00 8.14 118 HIS A C 1
ATOM 1056 O O . HIS A 1 75 ? -9.985 10.016 -21.990 1.00 8.39 118 HIS A O 1
ATOM 1070 N N . LEU A 1 76 ? -10.182 12.058 -22.926 1.00 9.74 119 LEU A N 1
ATOM 1071 C CA . LEU A 1 76 ? -9.732 11.621 -24.247 1.00 10.82 119 LEU A CA 1
ATOM 1072 C C . LEU A 1 76 ? -8.383 10.920 -24.221 1.00 11.63 119 LEU A C 1
ATOM 1073 O O . LEU A 1 76 ? -8.103 10.110 -25.111 1.00 13.40 119 LEU A O 1
ATOM 1089 N N . ASP A 1 77 ? -7.531 11.214 -23.241 1.00 10.95 120 ASP A N 1
ATOM 1090 C CA . ASP A 1 77 ? -6.202 10.624 -23.236 1.00 12.48 120 ASP A CA 1
ATOM 1091 C C . ASP A 1 77 ? -6.143 9.257 -22.566 1.00 11.28 120 ASP A C 1
ATOM 1092 O O . ASP A 1 77 ? -5.067 8.660 -22.535 1.00 12.69 120 ASP A O 1
ATOM 1101 N N . HIS A 1 78 ? -7.268 8.743 -22.060 1.00 8.70 121 HIS A N 1
ATOM 1102 C CA . HIS A 1 78 ? -7.337 7.393 -21.497 1.00 8.00 121 HIS A CA 1
ATOM 1103 C C . HIS A 1 78 ? -8.425 6.567 -22.146 1.00 7.91 121 HIS A C 1
ATOM 1104 O O . HIS A 1 78 ? -8.266 5.356 -22.309 1.00 9.84 121 HIS A O 1
ATOM 1118 N N . ALA A 1 79 ? -9.541 7.193 -22.499 1.00 7.93 122 ALA A N 1
ATOM 1119 C CA . ALA A 1 79 ? -10.655 6.493 -23.113 1.00 8.84 122 ALA A CA 1
ATOM 1120 C C . ALA A 1 79 ? -10.745 6.724 -24.616 1.00 9.58 122 ALA A C 1
ATOM 1121 O O . ALA A 1 79 ? -11.528 6.048 -25.277 1.00 9.91 122 ALA A O 1
ATOM 1128 N N . GLY A 1 80 ? -9.926 7.619 -25.172 1.00 8.94 123 GLY A N 1
ATOM 1129 C CA . GLY A 1 80 ? -10.066 7.976 -26.575 1.00 11.09 123 GLY A CA 1
ATOM 1130 C C . GLY A 1 80 ? -9.860 6.811 -27.522 1.00 11.20 123 GLY A C 1
ATOM 1131 O O . GLY A 1 80 ? -10.516 6.722 -28.568 1.00 12.47 123 GLY A O 1
ATOM 1135 N N . GLY A 1 81 ? -8.943 5.916 -27.183 1.00 10.79 124 GLY A N 1
ATOM 1136 C CA . GLY A 1 81 ? -8.631 4.762 -27.988 1.00 11.73 124 GLY A CA 1
ATOM 1137 C C . GLY A 1 81 ? -9.508 3.552 -27.740 1.00 9.72 124 GLY A C 1
ATOM 1138 O O . GLY A 1 81 ? -9.348 2.533 -28.417 1.00 10.20 124 GLY A O 1
ATOM 1142 N N . ILE A 1 82 ? -10.439 3.619 -26.786 1.00 9.71 125 ILE A N 1
ATOM 1143 C CA . ILE A 1 82 ? -11.181 2.423 -26.404 1.00 10.08 125 ILE A CA 1
ATOM 1144 C C . ILE A 1 82 ? -12.099 1.947 -27.524 1.00 10.83 125 ILE A C 1
ATOM 1145 O O . ILE A 1 82 ? -12.212 0.740 -27.759 1.00 10.46 125 ILE A O 1
ATOM 1161 N N . ALA A 1 83 ? -12.794 2.860 -28.210 1.00 11.89 126 ALA A N 1
ATOM 1162 C CA . ALA A 1 83 ? -13.685 2.440 -29.291 1.00 13.01 126 ALA A CA 1
ATOM 1163 C C . ALA A 1 83 ? -12.956 1.560 -30.295 1.00 13.83 126 ALA A C 1
ATOM 1164 O O . ALA A 1 83 ? -13.437 0.478 -30.657 1.00 14.35 126 ALA A O 1
ATOM 1171 N N . ARG A 1 84 ? -11.783 2.007 -30.753 1.00 13.42 127 ARG A N 1
ATOM 1172 C CA . ARG A 1 84 ? -11.019 1.238 -31.733 1.00 14.52 127 ARG A CA 1
ATOM 1173 C C . ARG A 1 84 ? -10.507 -0.067 -31.144 1.00 12.28 127 ARG A C 1
ATOM 1174 O O . ARG A 1 84 ? -10.609 -1.126 -31.773 1.00 14.37 127 ARG A O 1
ATOM 1195 N N . LEU A 1 85 ? -9.915 -0.014 -29.951 1.00 11.23 128 LEU A N 1
ATOM 1196 C CA . LEU A 1 85 ? -9.350 -1.233 -29.396 1.00 10.20 128 LEU A CA 1
ATOM 1197 C C . LEU A 1 85 ? -10.433 -2.255 -29.071 1.00 10.49 128 LEU A C 1
ATOM 1198 O O . LEU A 1 85 ? -10.193 -3.460 -29.189 1.00 11.24 128 LEU A O 1
ATOM 1214 N N . LYS A 1 86 ? -11.629 -1.801 -28.694 1.00 10.79 129 LYS A N 1
ATOM 1215 C CA . LYS A 1 86 ? -12.744 -2.715 -28.464 1.00 10.96 129 LYS A CA 1
ATOM 1216 C C . LYS A 1 86 ? -13.165 -3.400 -29.756 1.00 11.58 129 LYS A C 1
ATOM 1217 O O . LYS A 1 86 ? -13.408 -4.620 -29.786 1.00 11.95 129 LYS A O 1
ATOM 1236 N N . ALA A 1 87 ? -13.247 -2.630 -30.837 1.00 13.13 130 ALA A N 1
ATOM 1237 C CA . ALA A 1 87 ? -13.631 -3.196 -32.120 1.00 14.68 130 ALA A CA 1
ATOM 1238 C C . ALA A 1 87 ? -12.636 -4.254 -32.569 1.00 14.85 130 ALA A C 1
ATOM 1239 O O . ALA A 1 87 ? -13.025 -5.292 -33.109 1.00 15.83 130 ALA A O 1
ATOM 1246 N N . TRP A 1 88 ? -11.343 -4.006 -32.365 1.00 14.36 131 TRP A N 1
ATOM 1247 C CA . TRP A 1 88 ? -10.319 -4.928 -32.841 1.00 14.51 131 TRP A CA 1
ATOM 1248 C C . TRP A 1 88 ? -10.203 -6.183 -31.986 1.00 14.03 131 TRP A C 1
ATOM 1249 O O . TRP A 1 88 ? -9.754 -7.222 -32.484 1.00 15.58 131 TRP A O 1
ATOM 1270 N N . SER A 1 89 ? -10.595 -6.115 -30.722 1.00 11.98 132 SER A N 1
ATOM 1271 C CA . SER A 1 89 ? -10.370 -7.213 -29.790 1.00 11.26 132 SER A CA 1
ATOM 1272 C C . SER A 1 89 ? -11.610 -8.038 -29.508 1.00 11.54 132 SER A C 1
ATOM 1273 O O . SER A 1 89 ? -11.493 -9.232 -29.209 1.00 12.69 132 SER A O 1
ATOM 1281 N N . GLY A 1 90 ? -12.782 -7.418 -29.563 1.00 11.69 133 GLY A N 1
ATOM 1282 C CA . GLY A 1 90 ? -13.980 -8.035 -29.044 1.00 12.40 133 GLY A CA 1
ATOM 1283 C C . GLY A 1 90 ? -14.080 -8.007 -27.537 1.00 13.23 133 GLY A C 1
ATOM 1284 O O . GLY A 1 90 ? -14.904 -8.728 -26.963 1.00 14.73 133 GLY A O 1
ATOM 1288 N N . ALA A 1 91 ? -13.271 -7.189 -26.876 1.00 11.86 134 ALA A N 1
ATOM 1289 C CA . ALA A 1 91 ? -13.244 -7.167 -25.426 1.00 10.52 134 ALA A CA 1
ATOM 1290 C C . ALA A 1 91 ? -14.508 -6.524 -24.864 1.00 10.75 134 ALA A C 1
ATOM 1291 O O . ALA A 1 91 ? -15.159 -5.702 -25.506 1.00 12.32 134 ALA A O 1
ATOM 1298 N N . ARG A 1 92 ? -14.829 -6.890 -23.628 1.00 10.87 135 ARG A N 1
ATOM 1299 C CA . ARG A 1 92 ? -15.845 -6.184 -22.855 1.00 11.22 135 ARG A CA 1
ATOM 1300 C C . ARG A 1 92 ? -15.182 -5.025 -22.126 1.00 9.95 135 ARG A C 1
ATOM 1301 O O . ARG A 1 92 ? -14.141 -5.199 -21.487 1.00 11.21 135 ARG A O 1
ATOM 1322 N N . VAL A 1 93 ? -15.776 -3.851 -22.236 1.00 8.85 136 VAL A N 1
ATOM 1323 C CA . VAL A 1 93 ? -15.279 -2.656 -21.568 1.00 7.92 136 VAL A CA 1
ATOM 1324 C C . VAL A 1 93 ? -15.915 -2.545 -20.194 1.00 7.39 136 VAL A C 1
ATOM 1325 O O . VAL A 1 93 ? -17.142 -2.647 -20.052 1.00 8.56 136 VAL A O 1
ATOM 1338 N N . ILE A 1 94 ? -15.069 -2.338 -19.187 1.00 7.49 137 ILE A N 1
ATOM 1339 C CA . ILE A 1 94 ? -15.474 -2.202 -17.790 1.00 8.09 137 ILE A CA 1
ATOM 1340 C C . ILE A 1 94 ? -15.190 -0.773 -17.338 1.00 7.40 137 ILE A C 1
ATOM 1341 O O . ILE A 1 94 ? -14.070 -0.267 -17.500 1.00 8.41 137 ILE A O 1
ATOM 1357 N N . ALA A 1 95 ? -16.168 -0.151 -16.698 1.00 7.11 138 ALA A N 1
ATOM 1358 C CA . ALA A 1 95 ? -15.977 1.192 -16.165 1.00 6.74 138 ALA A CA 1
ATOM 1359 C C . ALA A 1 95 ? -17.049 1.500 -15.128 1.00 6.48 138 ALA A C 1
ATOM 1360 O O . ALA A 1 95 ? -18.110 0.875 -15.097 1.00 7.95 138 ALA A O 1
ATOM 1367 N N . SER A 1 96 ? -16.779 2.514 -14.313 1.00 7.35 139 SER A N 1
ATOM 1368 C CA . SER A 1 96 ? -17.796 3.015 -13.404 1.00 7.80 139 SER A CA 1
ATOM 1369 C C . SER A 1 96 ? -18.967 3.622 -14.185 1.00 8.21 139 SER A C 1
ATOM 1370 O O . SER A 1 96 ? -18.846 3.995 -15.352 1.00 7.95 139 SER A O 1
ATOM 1378 N N . HIS A 1 97 ? -20.117 3.729 -13.514 1.00 9.02 140 HIS A N 1
ATOM 1379 C CA . HIS A 1 97 ? -21.309 4.281 -14.157 1.00 8.74 140 HIS A CA 1
ATOM 1380 C C . HIS A 1 97 ? -21.056 5.680 -14.724 1.00 8.24 140 HIS A C 1
ATOM 1381 O O . HIS A 1 97 ? -21.412 5.973 -15.875 1.00 8.58 140 HIS A O 1
ATOM 1395 N N . ALA A 1 98 ? -20.445 6.565 -13.934 1.00 8.30 141 ALA A N 1
ATOM 1396 C CA . ALA A 1 98 ? -20.243 7.932 -14.413 1.00 9.29 141 ALA A CA 1
ATOM 1397 C C . ALA A 1 98 ? -19.288 7.965 -15.595 1.00 8.13 141 ALA A C 1
ATOM 1398 O O . ALA A 1 98 ? -19.484 8.733 -16.545 1.00 9.06 141 ALA A O 1
ATOM 1405 N N . ASN A 1 99 ? -18.264 7.117 -15.578 1.00 6.32 142 ASN A N 1
ATOM 1406 C CA . ASN A 1 99 ? -17.378 7.064 -16.734 1.00 6.25 142 ASN A CA 1
ATOM 1407 C C . ASN A 1 99 ? -18.096 6.495 -17.944 1.00 7.26 142 ASN A C 1
ATOM 1408 O O . ASN A 1 99 ? -17.855 6.928 -19.073 1.00 8.05 142 ASN A O 1
ATOM 1419 N N . ALA A 1 100 ? -18.951 5.494 -17.732 1.00 7.87 143 ALA A N 1
ATOM 1420 C CA . ALA A 1 100 ? -19.710 4.916 -18.836 1.00 8.21 143 ALA A CA 1
ATOM 1421 C C . ALA A 1 100 ? -20.619 5.954 -19.479 1.00 8.95 143 ALA A C 1
ATOM 1422 O O . ALA A 1 100 ? -20.756 6.001 -20.710 1.00 10.24 143 ALA A O 1
ATOM 1429 N N . GLU A 1 101 ? -21.257 6.795 -18.663 1.00 8.89 144 GLU A N 1
ATOM 1430 C CA . GLU A 1 101 ? -22.119 7.831 -19.218 1.00 10.04 144 GLU A CA 1
ATOM 1431 C C . GLU A 1 101 ? -21.317 8.854 -20.009 1.00 9.72 144 GLU A C 1
ATOM 1432 O O . GLU A 1 101 ? -21.750 9.294 -21.075 1.00 10.39 144 GLU A O 1
ATOM 1444 N N . GLN A 1 102 ? -20.137 9.231 -19.517 1.00 8.90 145 GLN A N 1
ATOM 1445 C CA . GLN A 1 102 ? -19.318 10.199 -20.237 1.00 8.48 145 GLN A CA 1
ATOM 1446 C C . GLN A 1 102 ? -18.719 9.592 -21.510 1.00 8.53 145 GLN A C 1
ATOM 1447 O O . GLN A 1 102 ? -18.629 10.266 -22.542 1.00 9.10 145 GLN A O 1
ATOM 1461 N N . MET A 1 103 ? -18.316 8.319 -21.464 1.00 8.53 146 MET A N 1
ATOM 1462 C CA . MET A 1 103 ? -17.869 7.633 -22.678 1.00 10.16 146 MET A CA 1
ATOM 1463 C C . MET A 1 103 ? -18.983 7.521 -23.722 1.00 10.18 146 MET A C 1
ATOM 1464 O O . MET A 1 103 ? -18.720 7.624 -24.930 1.00 11.32 146 MET A O 1
ATOM 1478 N N . ALA A 1 104 ? -20.231 7.297 -23.286 1.00 10.40 147 ALA A N 1
ATOM 1479 C CA . ALA A 1 104 ? -21.338 7.201 -24.234 1.00 11.27 147 ALA A CA 1
ATOM 1480 C C . ALA A 1 104 ? -21.541 8.518 -24.963 1.00 11.55 147 ALA A C 1
ATOM 1481 O O . ALA A 1 104 ? -22.033 8.539 -26.096 1.00 14.06 147 ALA A O 1
ATOM 1488 N N . ARG A 1 105 ? -21.150 9.618 -24.326 1.00 10.85 148 ARG A N 1
ATOM 1489 C CA . ARG A 1 105 ? -21.263 10.959 -24.878 1.00 13.48 148 ARG A CA 1
ATOM 1490 C C . ARG A 1 105 ? -19.972 11.418 -25.547 1.00 13.53 148 ARG A C 1
ATOM 1491 O O . ARG A 1 105 ? -19.864 12.579 -25.943 1.00 15.86 148 ARG A O 1
ATOM 1512 N N . GLY A 1 106 ? -18.988 10.542 -25.681 1.00 13.16 149 GLY A N 1
ATOM 1513 C CA . GLY A 1 106 ? -17.744 10.939 -26.319 1.00 13.41 149 GLY A CA 1
ATOM 1514 C C . GLY A 1 106 ? -17.009 12.034 -25.583 1.00 12.69 149 GLY A C 1
ATOM 1515 O O . GLY A 1 106 ? -16.347 12.871 -26.212 1.00 12.27 149 GLY A O 1
ATOM 1519 N N . GLY A 1 107 ? -17.104 12.051 -24.259 1.00 12.49 150 GLY A N 1
ATOM 1520 C CA . GLY A 1 107 ? -16.409 13.031 -23.462 1.00 12.46 150 GLY A CA 1
ATOM 1521 C C . GLY A 1 107 ? -17.121 14.349 -23.302 1.00 13.26 150 GLY A C 1
ATOM 1522 O O . GLY A 1 107 ? -16.644 15.193 -22.546 1.00 14.72 150 GLY A O 1
ATOM 1526 N N . LYS A 1 108 ? -18.253 14.553 -23.968 1.00 12.16 151 LYS A N 1
ATOM 1527 C CA . LYS A 1 108 ? -18.982 15.804 -23.855 1.00 13.10 151 LYS A CA 1
ATOM 1528 C C . LYS A 1 108 ? -19.765 15.870 -22.543 1.00 14.42 151 LYS A C 1
ATOM 1529 O O . LYS A 1 108 ? -19.926 14.878 -21.821 1.00 15.15 151 LYS A O 1
ATOM 1548 N N . GLU A 1 109 ? -20.237 17.081 -22.234 1.00 15.41 152 GLU A N 1
ATOM 1549 C CA . GLU A 1 109 ? -20.934 17.375 -20.981 1.00 17.02 152 GLU A CA 1
ATOM 1550 C C . GLU A 1 109 ? -20.048 17.132 -19.757 1.00 14.52 152 GLU A C 1
ATOM 1551 O O . GLU A 1 109 ? -20.546 16.878 -18.660 1.00 14.71 152 GLU A O 1
ATOM 1563 N N . ASP A 1 110 ? -18.733 17.241 -19.948 1.00 11.68 153 ASP A N 1
ATOM 1564 C CA . ASP A 1 110 ? -17.770 17.142 -18.859 1.00 11.72 153 ASP A CA 1
ATOM 1565 C C . ASP A 1 110 ? -17.990 18.297 -17.882 1.00 11.18 153 ASP A C 1
ATOM 1566 O O . ASP A 1 110 ? -18.204 19.444 -18.288 1.00 11.08 153 ASP A O 1
ATOM 1575 N N . PHE A 1 111 ? -17.969 17.988 -16.581 1.00 10.52 154 PHE A N 1
ATOM 1576 C CA . PHE A 1 111 ? -18.324 18.989 -15.574 1.00 10.14 154 PHE A CA 1
ATOM 1577 C C . PHE A 1 111 ? -17.409 20.211 -15.605 1.00 10.80 154 PHE A C 1
ATOM 1578 O O . PHE A 1 111 ? -17.823 21.302 -15.184 1.00 11.97 154 PHE A O 1
ATOM 1595 N N . ALA A 1 112 ? -16.174 20.058 -16.077 1.00 11.30 155 ALA A N 1
ATOM 1596 C CA . ALA A 1 112 ? -15.227 21.165 -16.136 1.00 12.09 155 ALA A CA 1
ATOM 1597 C C . ALA A 1 112 ? -14.874 21.587 -17.553 1.00 14.32 155 ALA A C 1
ATOM 1598 O O . ALA A 1 112 ? -14.581 22.767 -17.779 1.00 17.12 155 ALA A O 1
ATOM 1605 N N . LEU A 1 113 ? -14.900 20.656 -18.503 1.00 14.62 156 LEU A N 1
ATOM 1606 C CA . LEU A 1 113 ? -14.496 20.913 -19.880 1.00 15.09 156 LEU A CA 1
ATOM 1607 C C . LEU A 1 113 ? -15.659 21.139 -20.832 1.00 16.31 156 LEU A C 1
ATOM 1608 O O . LEU A 1 113 ? -15.433 21.614 -21.954 1.00 17.40 156 LEU A O 1
ATOM 1624 N N . GLY A 1 114 ? -16.882 20.816 -20.435 1.00 16.07 157 GLY A N 1
ATOM 1625 C CA . GLY A 1 114 ? -17.981 20.899 -21.383 1.00 16.37 157 GLY A CA 1
ATOM 1626 C C . GLY A 1 114 ? -17.704 19.991 -22.560 1.00 16.33 157 GLY A C 1
ATOM 1627 O O . GLY A 1 114 ? -17.405 18.803 -22.387 1.00 14.48 157 GLY A O 1
ATOM 1631 N N . ASP A 1 115 ? -17.775 20.550 -23.772 1.00 18.63 158 ASP A N 1
ATOM 1632 C CA . ASP A 1 115 ? -17.522 19.792 -24.998 1.00 22.51 158 ASP A CA 1
ATOM 1633 C C . ASP A 1 115 ? -16.171 20.118 -25.641 1.00 21.30 158 ASP A C 1
ATOM 1634 O O . ASP A 1 115 ? -15.979 19.854 -26.835 1.00 21.69 158 ASP A O 1
ATOM 1643 N N . ALA A 1 116 ? -15.212 20.640 -24.870 1.00 19.90 159 ALA A N 1
ATOM 1644 C CA . ALA A 1 116 ? -13.964 21.131 -25.452 1.00 19.80 159 ALA A CA 1
ATOM 1645 C C . ALA A 1 116 ? -13.037 20.016 -25.941 1.00 18.25 159 ALA A C 1
ATOM 1646 O O . ALA A 1 116 ? -12.239 20.250 -26.861 1.00 19.16 159 ALA A O 1
ATOM 1653 N N . LEU A 1 117 ? -13.097 18.819 -25.351 1.00 16.09 160 LEU A N 1
ATOM 1654 C CA . LEU A 1 117 ? -12.150 17.742 -25.663 1.00 15.01 160 LEU A CA 1
ATOM 1655 C C . LEU A 1 117 ? -12.870 16.417 -25.905 1.00 14.73 160 LEU A C 1
ATOM 1656 O O . LEU A 1 117 ? -12.680 15.444 -25.168 1.00 13.68 160 LEU A O 1
ATOM 1672 N N . PRO A 1 118 ? -13.656 16.330 -26.969 1.00 15.34 161 PRO A N 1
ATOM 1673 C CA . PRO A 1 118 ? -14.415 15.104 -27.252 1.00 15.00 161 PRO A CA 1
ATOM 1674 C C . PRO A 1 118 ? -13.528 13.998 -27.813 1.00 13.91 161 PRO A C 1
ATOM 1675 O O . PRO A 1 118 ? -12.409 14.235 -28.273 1.00 15.11 161 PRO A O 1
ATOM 1686 N N . PHE A 1 119 ? -14.075 12.783 -27.803 1.00 11.87 162 PHE A N 1
ATOM 1687 C CA . PHE A 1 119 ? -13.390 11.607 -28.329 1.00 12.07 162 PHE A CA 1
ATOM 1688 C C . PHE A 1 119 ? -14.436 10.614 -28.816 1.00 12.48 162 PHE A C 1
ATOM 1689 O O . PHE A 1 119 ? -15.634 10.804 -28.593 1.00 13.52 162 PHE A O 1
ATOM 1706 N N . PRO A 1 120 ? -14.022 9.550 -29.508 1.00 12.42 163 PRO A N 1
ATOM 1707 C CA . PRO A 1 120 ? -15.013 8.637 -30.085 1.00 13.38 163 PRO A CA 1
ATOM 1708 C C . PRO A 1 120 ? -15.882 7.995 -29.018 1.00 12.69 163 PRO A C 1
ATOM 1709 O O . PRO A 1 120 ? -15.371 7.392 -28.062 1.00 12.65 163 PRO A O 1
ATOM 1720 N N . PRO A 1 121 ? -17.206 8.101 -29.136 1.00 13.36 164 PRO A N 1
ATOM 1721 C CA . PRO A 1 121 ? -18.068 7.445 -28.151 1.00 13.11 164 PRO A CA 1
ATOM 1722 C C . PRO A 1 121 ? -17.849 5.943 -28.130 1.00 12.89 164 PRO A C 1
ATOM 1723 O O . PRO A 1 121 ? -17.572 5.315 -29.158 1.00 15.26 164 PRO A O 1
ATOM 1734 N N . VAL A 1 122 ? -17.983 5.363 -26.942 1.00 12.03 165 VAL A N 1
ATOM 1735 C CA . VAL A 1 122 ? -17.880 3.919 -26.798 1.00 13.48 165 VAL A CA 1
ATOM 1736 C C . VAL A 1 122 ? -18.915 3.434 -25.792 1.00 12.87 165 VAL A C 1
ATOM 1737 O O . VAL A 1 122 ? -19.296 4.147 -24.857 1.00 12.89 165 VAL A O 1
ATOM 1750 N N . THR A 1 123 ? -19.416 2.230 -26.041 1.00 12.42 166 THR A N 1
ATOM 1751 C CA . THR A 1 123 ? -20.365 1.566 -25.161 1.00 15.06 166 THR A CA 1
ATOM 1752 C C . THR A 1 123 ? -19.602 0.745 -24.127 1.00 13.94 166 THR A C 1
ATOM 1753 O O . THR A 1 123 ? -18.824 -0.146 -24.478 1.00 15.49 166 THR A O 1
ATOM 1764 N N . VAL A 1 124 ? -19.820 1.051 -22.862 1.00 11.54 167 VAL A N 1
ATOM 1765 C CA . VAL A 1 124 ? -19.310 0.228 -21.779 1.00 10.35 167 VAL A CA 1
ATOM 1766 C C . VAL A 1 124 ? -20.239 -0.966 -21.629 1.00 11.01 167 VAL A C 1
ATOM 1767 O O . VAL A 1 124 ? -21.466 -0.817 -21.623 1.00 12.54 167 VAL A O 1
ATOM 1780 N N . ASP A 1 125 ? -19.658 -2.148 -21.486 1.00 10.35 168 ASP A N 1
ATOM 1781 C CA . ASP A 1 125 ? -20.441 -3.368 -21.426 1.00 10.77 168 ASP A CA 1
ATOM 1782 C C . ASP A 1 125 ? -20.772 -3.775 -20.009 1.00 10.52 168 ASP A C 1
ATOM 1783 O O . ASP A 1 125 ? -21.829 -4.373 -19.775 1.00 12.82 168 ASP A O 1
ATOM 1792 N N . MET A 1 126 ? -19.886 -3.471 -19.066 1.00 11.64 169 MET A N 1
ATOM 1793 C CA . MET A 1 126 ? -20.011 -3.945 -17.695 1.00 12.21 169 MET A CA 1
ATOM 1794 C C . MET A 1 126 ? -19.692 -2.793 -16.771 1.00 10.30 169 MET A C 1
ATOM 1795 O O . MET A 1 126 ? -18.593 -2.240 -16.817 1.00 10.45 169 MET A O 1
ATOM 1809 N N . GLU A 1 127 ? -20.631 -2.446 -15.921 1.00 10.20 170 GLU A N 1
ATOM 1810 C CA . GLU A 1 127 ? -20.346 -1.414 -14.947 1.00 11.92 170 GLU A CA 1
ATOM 1811 C C . GLU A 1 127 ? -19.564 -1.986 -13.778 1.00 12.08 170 GLU A C 1
ATOM 1812 O O . GLU A 1 127 ? -19.674 -3.165 -13.435 1.00 15.42 170 GLU A O 1
ATOM 1824 N N . ALA A 1 128 ? -18.741 -1.134 -13.192 1.00 10.79 171 ALA A N 1
ATOM 1825 C CA . ALA A 1 128 ? -17.940 -1.466 -12.027 1.00 11.69 171 ALA A CA 1
ATOM 1826 C C . ALA A 1 128 ? -18.482 -0.732 -10.811 1.00 13.74 171 ALA A C 1
ATOM 1827 O O . ALA A 1 128 ? -18.722 0.478 -10.867 1.00 15.27 171 ALA A O 1
ATOM 1834 N N . GLN A 1 129 ? -18.668 -1.456 -9.720 1.00 14.67 172 GLN A N 1
ATOM 1835 C CA . GLN A 1 129 ? -18.961 -0.856 -8.428 1.00 16.69 172 GLN A CA 1
ATOM 1836 C C . GLN A 1 129 ? -17.716 -0.961 -7.559 1.00 13.76 172 GLN A C 1
ATOM 1837 O O . GLN A 1 129 ? -16.814 -1.754 -7.834 1.00 12.87 172 GLN A O 1
ATOM 1851 N N . ASP A 1 130 ? -17.647 -0.120 -6.530 1.00 12.57 173 ASP A N 1
ATOM 1852 C CA . ASP A 1 130 ? -16.460 -0.077 -5.684 1.00 12.42 173 ASP A CA 1
ATOM 1853 C C . ASP A 1 130 ? -16.227 -1.441 -5.047 1.00 12.46 173 ASP A C 1
ATOM 1854 O O . ASP A 1 130 ? -17.131 -2.016 -4.433 1.00 13.81 173 ASP A O 1
ATOM 1863 N N . GLY A 1 131 ? -14.999 -1.938 -5.160 1.00 11.03 174 GLY A N 1
ATOM 1864 C CA . GLY A 1 131 ? -14.631 -3.210 -4.580 1.00 11.68 174 GLY A CA 1
ATOM 1865 C C . GLY A 1 131 ? -14.976 -4.408 -5.428 1.00 12.55 174 GLY A C 1
ATOM 1866 O O . GLY A 1 131 ? -14.619 -5.532 -5.055 1.00 13.85 174 GLY A O 1
ATOM 1870 N N . GLN A 1 132 ? -15.655 -4.209 -6.554 1.00 12.18 175 GLN A N 1
ATOM 1871 C CA . GLN A 1 132 ? -16.048 -5.326 -7.403 1.00 11.23 175 GLN A CA 1
ATOM 1872 C C . GLN A 1 132 ? -14.822 -5.993 -8.011 1.00 11.83 175 GLN A C 1
ATOM 1873 O O . GLN A 1 132 ? -13.834 -5.333 -8.352 1.00 12.53 175 GLN A O 1
ATOM 1887 N N . GLN A 1 133 ? -14.891 -7.315 -8.140 1.00 11.86 176 GLN A N 1
ATOM 1888 C CA . GLN A 1 133 ? -13.776 -8.116 -8.613 1.00 12.80 176 GLN A CA 1
ATOM 1889 C C . GLN A 1 133 ? -14.155 -8.899 -9.863 1.00 12.25 176 GLN A C 1
ATOM 1890 O O . GLN A 1 133 ? -15.276 -9.412 -9.978 1.00 14.15 176 GLN A O 1
ATOM 1904 N N . TRP A 1 134 ? -13.198 -9.005 -10.777 1.00 11.74 177 TRP A N 1
ATOM 1905 C CA . TRP A 1 134 ? -13.270 -9.887 -11.932 1.00 12.91 177 TRP A CA 1
ATOM 1906 C C . TRP A 1 134 ? -12.074 -10.823 -11.872 1.00 12.74 177 TRP A C 1
ATOM 1907 O O . TRP A 1 134 ? -10.986 -10.424 -11.467 1.00 13.32 177 TRP A O 1
ATOM 1928 N N . HIS A 1 135 ? -12.265 -12.072 -12.258 1.00 14.10 178 HIS A N 1
ATOM 1929 C CA A HIS A 1 135 ? -11.194 -13.054 -12.229 0.60 15.17 178 HIS A CA 1
ATOM 1930 C CA B HIS A 1 135 ? -11.192 -13.053 -12.229 0.40 16.00 178 HIS A CA 1
ATOM 1931 C C . HIS A 1 135 ? -10.952 -13.575 -13.636 1.00 14.75 178 HIS A C 1
ATOM 1932 O O . HIS A 1 135 ? -11.904 -13.859 -14.372 1.00 15.17 178 HIS A O 1
ATOM 1957 N N . 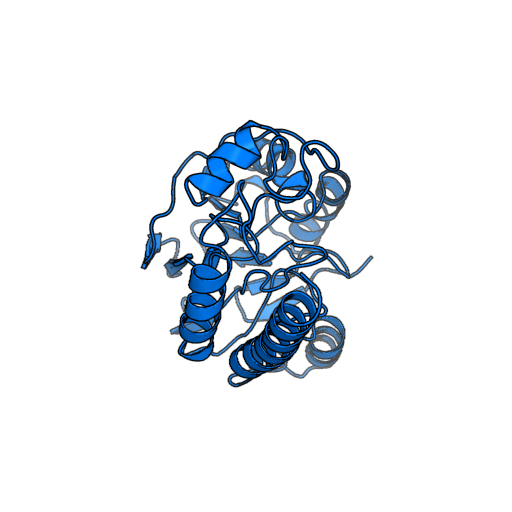LEU A 1 136 ? -9.677 -13.696 -14.002 1.00 12.76 179 LEU A N 1
ATOM 1958 C CA . LEU A 1 136 ? -9.317 -14.203 -15.323 1.00 10.61 179 LEU A CA 1
ATOM 1959 C C . LEU A 1 136 ? -7.950 -14.865 -15.235 1.00 11.18 179 LEU A C 1
ATOM 1960 O O . LEU A 1 136 ? -6.969 -14.203 -14.904 1.00 11.11 179 LEU A O 1
ATOM 1976 N N . GLY A 1 137 ? -7.883 -16.161 -15.522 1.00 13.41 180 GLY A N 1
ATOM 1977 C CA . GLY A 1 137 ? -6.603 -16.839 -15.675 1.00 13.57 180 GLY A CA 1
ATOM 1978 C C . GLY A 1 137 ? -5.659 -16.745 -14.498 1.00 16.06 180 GLY A C 1
ATOM 1979 O O . GLY A 1 137 ? -4.439 -16.731 -14.697 1.00 17.75 180 GLY A O 1
ATOM 1983 N N . GLY A 1 138 ? -6.179 -16.705 -13.275 1.00 15.69 181 GLY A N 1
ATOM 1984 C CA . GLY A 1 138 ? -5.345 -16.622 -12.091 1.00 15.05 181 GLY A CA 1
ATOM 1985 C C . GLY A 1 138 ? -5.121 -15.217 -11.574 1.00 14.64 181 GLY A C 1
ATOM 1986 O O . GLY A 1 138 ? -4.522 -15.054 -10.497 1.00 16.29 181 GLY A O 1
ATOM 1990 N N . VAL A 1 139 ? -5.586 -14.208 -12.304 1.00 11.53 182 VAL A N 1
ATOM 1991 C CA . VAL A 1 139 ? -5.456 -12.803 -11.930 1.00 11.71 182 VAL A CA 1
ATOM 1992 C C . VAL A 1 139 ? -6.808 -12.282 -11.464 1.00 11.38 182 VAL A C 1
ATOM 1993 O O . VAL A 1 139 ? -7.856 -12.665 -12.002 1.00 12.60 182 VAL A O 1
ATOM 2006 N N . THR A 1 140 ? -6.783 -11.409 -10.464 1.00 10.65 183 THR A N 1
ATOM 2007 C CA . THR A 1 140 ? -7.984 -10.735 -9.979 1.00 11.64 183 THR A CA 1
ATOM 2008 C C . THR A 1 140 ? -7.841 -9.241 -10.222 1.00 11.21 183 THR A C 1
ATOM 2009 O O . THR A 1 140 ? -6.836 -8.633 -9.838 1.00 12.17 183 THR A O 1
ATOM 2020 N N . LEU A 1 141 ? -8.832 -8.671 -10.889 1.00 10.18 184 LEU A N 1
ATOM 2021 C CA . LEU A 1 141 ? -8.937 -7.238 -11.120 1.00 8.79 184 LEU A CA 1
ATOM 2022 C C . LEU A 1 141 ? -10.022 -6.689 -10.202 1.00 8.38 184 LEU A C 1
ATOM 2023 O O . LEU A 1 141 ? -11.127 -7.228 -10.162 1.00 9.98 184 LEU A O 1
ATOM 2039 N N . ALA A 1 142 ? -9.723 -5.627 -9.464 1.00 7.53 185 ALA A N 1
ATOM 2040 C CA . ALA A 1 142 ? -10.716 -5.049 -8.573 1.00 8.05 185 ALA A CA 1
ATOM 2041 C C . ALA A 1 142 ? -10.763 -3.538 -8.734 1.00 7.60 185 ALA A C 1
ATOM 2042 O O . ALA A 1 142 ? -9.729 -2.884 -8.846 1.00 7.98 185 ALA A O 1
ATOM 2049 N N . ALA A 1 143 ? -11.967 -2.988 -8.715 1.00 7.50 186 ALA A N 1
ATOM 2050 C CA . ALA A 1 143 ? -12.131 -1.545 -8.823 1.00 8.01 186 ALA A CA 1
ATOM 2051 C C . ALA A 1 143 ? -11.971 -0.876 -7.466 1.00 8.07 186 ALA A C 1
ATOM 2052 O O . ALA A 1 143 ? -12.490 -1.354 -6.453 1.00 9.63 186 ALA A O 1
ATOM 2059 N N . ILE A 1 144 ? -11.250 0.244 -7.461 1.00 6.94 187 ILE A N 1
ATOM 2060 C CA . ILE A 1 144 ? -11.125 1.120 -6.305 1.00 8.07 187 ILE A CA 1
ATOM 2061 C C . ILE A 1 144 ? -11.691 2.468 -6.734 1.00 8.63 187 ILE A C 1
ATOM 2062 O O . ILE A 1 144 ? -11.067 3.185 -7.520 1.00 8.97 187 ILE A O 1
ATOM 2078 N N . PHE A 1 145 ? -12.844 2.838 -6.201 1.00 9.39 188 PHE A N 1
ATOM 2079 C CA . PHE A 1 145 ? -13.450 4.116 -6.556 1.00 9.71 188 PHE A CA 1
ATOM 2080 C C . PHE A 1 145 ? -12.601 5.242 -5.973 1.00 7.14 188 PHE A C 1
ATOM 2081 O O . PHE A 1 145 ? -12.395 5.302 -4.760 1.00 9.46 188 PHE A O 1
ATOM 2098 N N . THR A 1 146 ? -12.084 6.120 -6.831 1.00 6.39 189 THR A N 1
ATOM 2099 C CA . THR A 1 146 ? -11.234 7.237 -6.408 1.00 5.79 189 THR A CA 1
ATOM 2100 C C . THR A 1 146 ? -11.702 8.506 -7.104 1.00 6.43 189 THR A C 1
ATOM 2101 O O . THR A 1 146 ? -10.985 9.079 -7.919 1.00 7.63 189 THR A O 1
ATOM 2112 N N . PRO A 1 147 ? -12.893 8.994 -6.758 1.00 5.73 190 PRO A N 1
ATOM 2113 C CA . PRO A 1 147 ? -13.439 10.197 -7.406 1.00 6.53 190 PRO A CA 1
ATOM 2114 C C . PRO A 1 147 ? -12.709 11.471 -7.022 1.00 7.09 190 PRO A C 1
ATOM 2115 O O . PRO A 1 147 ? -11.973 11.552 -6.037 1.00 7.84 190 PRO A O 1
ATOM 2126 N N . GLY A 1 148 ? -12.971 12.503 -7.828 1.00 7.61 191 GLY A N 1
ATOM 2127 C CA . GLY A 1 148 ? -12.427 13.821 -7.581 1.00 7.73 191 GLY A CA 1
ATOM 2128 C C . GLY A 1 148 ? -11.968 14.464 -8.868 1.00 8.07 191 GLY A C 1
ATOM 2129 O O . GLY A 1 148 ? -12.444 15.537 -9.256 1.00 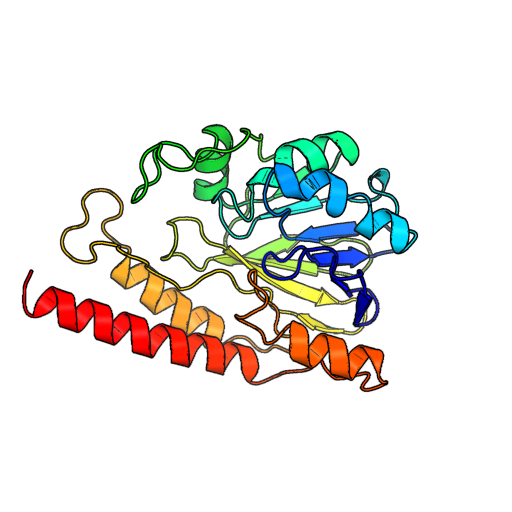9.67 191 GLY A O 1
ATOM 2133 N N . HIS A 1 149 ? -11.036 13.808 -9.553 1.00 7.61 192 HIS A N 1
ATOM 2134 C CA . HIS A 1 149 ? -10.651 14.271 -10.880 1.00 6.53 192 HIS A CA 1
ATOM 2135 C C . HIS A 1 149 ? -11.847 14.218 -11.830 1.00 6.53 192 HIS A C 1
ATOM 2136 O O . HIS A 1 149 ? -12.029 15.106 -12.674 1.00 7.74 192 HIS A O 1
ATOM 2150 N N . LEU A 1 150 ? -12.657 13.176 -11.710 1.00 6.62 193 LEU A N 1
ATOM 2151 C CA . LEU A 1 150 ? -13.981 13.084 -12.309 1.00 7.70 193 LEU A CA 1
ATOM 2152 C C . LEU A 1 150 ? -14.864 12.343 -11.322 1.00 6.98 193 LEU A C 1
ATOM 2153 O O . LEU A 1 150 ? -14.365 11.609 -10.462 1.00 7.26 193 LEU A O 1
ATOM 2169 N N . PRO A 1 151 ? -16.184 12.492 -11.434 1.00 7.48 194 PRO A N 1
ATOM 2170 C CA . PRO A 1 151 ? -17.067 11.808 -10.479 1.00 8.89 194 PRO A CA 1
ATOM 2171 C C . PRO A 1 151 ? -16.909 10.296 -10.479 1.00 9.30 194 PRO A C 1
ATOM 2172 O O . PRO A 1 151 ? -17.132 9.664 -9.441 1.00 11.32 194 PRO A O 1
ATOM 2183 N N . GLY A 1 152 ? -16.526 9.703 -11.608 1.00 8.61 195 GLY A N 1
ATOM 2184 C CA . GLY A 1 152 ? -16.390 8.264 -11.725 1.00 7.86 195 GLY A CA 1
ATOM 2185 C C . GLY A 1 152 ? -14.973 7.750 -11.764 1.00 8.38 195 GLY A C 1
ATOM 2186 O O . GLY A 1 152 ? -14.770 6.565 -12.056 1.00 8.92 195 GLY A O 1
ATOM 2190 N N . ALA A 1 153 ? -13.986 8.586 -11.476 1.00 7.20 196 ALA A N 1
ATOM 2191 C CA . ALA A 1 153 ? -12.602 8.165 -11.561 1.00 6.38 196 ALA A CA 1
ATOM 2192 C C . ALA A 1 153 ? -12.374 6.906 -10.729 1.00 6.17 196 ALA A C 1
ATOM 2193 O O . ALA A 1 153 ? -12.846 6.792 -9.597 1.00 8.05 196 ALA A O 1
ATOM 2200 N N . THR A 1 154 ? -11.607 5.979 -11.299 1.00 7.16 197 THR A N 1
ATOM 2201 C CA . THR A 1 154 ? -11.424 4.635 -10.775 1.00 7.06 197 THR A CA 1
ATOM 2202 C C . THR A 1 154 ? -9.957 4.266 -10.869 1.00 6.44 197 THR A C 1
ATOM 2203 O O . THR A 1 154 ? -9.347 4.393 -11.932 1.00 7.25 197 THR A O 1
ATOM 2214 N N . SER A 1 155 ? -9.416 3.779 -9.767 1.00 6.58 198 SER A N 1
ATOM 2215 C CA . SER A 1 155 ? -8.132 3.106 -9.739 1.00 6.35 198 SER A CA 1
ATOM 2216 C C . SER A 1 155 ? -8.372 1.600 -9.726 1.00 7.41 198 SER A C 1
ATOM 2217 O O . SER A 1 155 ? -9.459 1.125 -9.399 1.00 8.10 198 SER A O 1
ATOM 2225 N N . TRP A 1 156 ? -7.369 0.851 -10.143 1.00 6.95 199 TRP A N 1
ATOM 2226 C CA . TRP A 1 156 ? -7.518 -0.589 -10.322 1.00 7.05 199 TRP A CA 1
ATOM 2227 C C . TRP A 1 156 ? -6.482 -1.333 -9.505 1.00 7.60 199 TRP A C 1
ATOM 2228 O O . TRP A 1 156 ? -5.293 -1.000 -9.544 1.00 9.28 199 TRP A O 1
ATOM 2249 N N . LYS A 1 157 ? -6.948 -2.304 -8.735 1.00 8.06 200 LYS A N 1
ATOM 2250 C CA . LYS A 1 157 ? -6.087 -3.193 -7.974 1.00 9.21 200 LYS A CA 1
ATOM 2251 C C . LYS A 1 157 ? -6.034 -4.547 -8.668 1.00 10.52 200 LYS A C 1
ATOM 2252 O O . LYS A 1 157 ? -7.074 -5.149 -8.971 1.00 13.03 200 LYS A O 1
ATOM 2271 N N . VAL A 1 158 ? -4.828 -5.041 -8.893 1.00 9.45 201 VAL A N 1
ATOM 2272 C CA . VAL A 1 158 ? -4.626 -6.326 -9.547 1.00 10.38 201 VAL A CA 1
ATOM 2273 C C . VAL A 1 158 ? -3.851 -7.230 -8.605 1.00 9.87 201 VAL A C 1
ATOM 2274 O O . VAL A 1 158 ? -2.774 -6.863 -8.123 1.00 11.10 201 VAL A O 1
ATOM 2287 N N . THR A 1 159 ? -4.384 -8.409 -8.358 1.00 9.98 202 THR A N 1
ATOM 2288 C CA . THR A 1 159 ? -3.634 -9.461 -7.689 1.00 11.02 202 THR A CA 1
ATOM 2289 C C . THR A 1 159 ? -3.175 -10.409 -8.780 1.00 10.72 202 THR A C 1
ATOM 2290 O O . THR A 1 159 ? -3.997 -11.046 -9.445 1.00 11.12 202 THR A O 1
ATOM 2301 N N . LEU A 1 160 ? -1.866 -10.474 -8.974 1.00 10.94 203 LEU A N 1
ATOM 2302 C CA . LEU A 1 160 ? -1.288 -11.282 -10.026 1.00 12.66 203 LEU A CA 1
ATOM 2303 C C . LEU A 1 160 ? -1.261 -12.742 -9.600 1.00 14.30 203 LEU A C 1
ATOM 2304 O O . LEU A 1 160 ? -1.443 -13.077 -8.428 1.00 14.41 203 LEU A O 1
ATOM 2320 N N . ALA A 1 161 ? -1.047 -13.618 -10.583 1.00 15.51 204 ALA A N 1
ATOM 2321 C CA . ALA A 1 161 ? -1.055 -15.049 -10.319 1.00 18.53 204 ALA A CA 1
ATOM 2322 C C . ALA A 1 161 ? 0.095 -15.477 -9.416 1.00 19.52 204 ALA A C 1
ATOM 2323 O O . ALA A 1 161 ? 0.026 -16.560 -8.824 1.00 22.64 204 ALA A O 1
ATOM 2330 N N . ASP A 1 162 ? 1.142 -14.662 -9.291 1.00 19.32 205 ASP A N 1
ATOM 2331 C CA . ASP A 1 162 ? 2.226 -14.954 -8.360 1.00 20.00 205 ASP A CA 1
ATOM 2332 C C . ASP A 1 162 ? 2.012 -14.339 -6.981 1.00 19.53 205 ASP A C 1
ATOM 2333 O O . ASP A 1 162 ? 2.869 -14.505 -6.101 1.00 20.93 205 ASP A O 1
ATOM 2342 N N . GLY A 1 163 ? 0.887 -13.659 -6.757 1.00 19.60 206 GLY A N 1
ATOM 2343 C CA . GLY A 1 163 ? 0.569 -13.112 -5.458 1.00 19.84 206 GLY A CA 1
ATOM 2344 C C . GLY A 1 163 ? 0.979 -11.673 -5.256 1.00 19.08 206 GLY A C 1
ATOM 2345 O O . GLY A 1 163 ? 0.628 -11.085 -4.226 1.00 20.35 206 GLY A O 1
ATOM 2349 N N . LYS A 1 164 ? 1.703 -11.085 -6.202 1.00 17.66 207 LYS A N 1
ATOM 2350 C CA . LYS A 1 164 ? 2.052 -9.674 -6.101 1.00 17.27 207 LYS A CA 1
ATOM 2351 C C . LYS A 1 164 ? 0.815 -8.810 -6.323 1.00 14.72 207 LYS A C 1
ATOM 2352 O O . LYS A 1 164 ? -0.095 -9.168 -7.079 1.00 15.17 207 LYS A O 1
ATOM 2371 N N . THR A 1 165 ? 0.784 -7.666 -5.640 1.00 12.00 208 THR A N 1
ATOM 2372 C CA . THR A 1 165 ? -0.301 -6.694 -5.756 1.00 12.31 208 THR A CA 1
ATOM 2373 C C . THR A 1 165 ? 0.166 -5.498 -6.573 1.00 10.57 208 THR A C 1
ATOM 2374 O O . THR A 1 165 ? 1.193 -4.883 -6.270 1.00 12.85 208 THR A O 1
ATOM 2385 N N . LEU A 1 166 ? -0.614 -5.143 -7.579 1.00 8.53 209 LEU A N 1
ATOM 2386 C CA . LEU A 1 166 ? -0.351 -3.989 -8.419 1.00 8.29 209 LEU A CA 1
ATOM 2387 C C . LEU A 1 166 ? -1.496 -3.007 -8.230 1.00 7.87 209 LEU A C 1
ATOM 2388 O O . LEU A 1 166 ? -2.660 -3.410 -8.157 1.00 8.07 209 LEU A O 1
ATOM 2404 N N . ILE A 1 167 ? -1.178 -1.718 -8.125 1.00 6.61 210 ILE A N 1
ATOM 2405 C CA A ILE A 1 167 ? -2.190 -0.669 -8.125 0.84 7.24 210 ILE A CA 1
ATOM 2406 C CA B ILE A 1 167 ? -2.178 -0.660 -8.110 0.16 7.76 210 ILE A CA 1
ATOM 2407 C C . ILE A 1 167 ? -1.937 0.202 -9.337 1.00 7.70 210 ILE A C 1
ATOM 2408 O O . ILE A 1 167 ? -0.805 0.644 -9.570 1.00 9.66 210 ILE A O 1
ATOM 2439 N N . TYR A 1 168 ? -2.980 0.422 -10.119 1.00 7.09 211 TYR A N 1
ATOM 2440 C CA . TYR A 1 168 ? -2.943 1.344 -11.244 1.00 6.58 211 TYR A CA 1
ATOM 2441 C C . TYR A 1 168 ? -3.778 2.542 -10.802 1.00 7.03 211 TYR A C 1
ATOM 2442 O O . TYR A 1 168 ? -5.010 2.484 -10.761 1.00 7.13 211 TYR A O 1
ATOM 2460 N N . ALA A 1 169 ? -3.097 3.618 -10.432 1.00 5.98 212 ALA A N 1
ATOM 2461 C CA . ALA A 1 169 ? -3.763 4.774 -9.852 1.00 6.26 212 ALA A CA 1
ATOM 2462 C C . ALA A 1 169 ? -4.277 5.724 -10.919 1.00 6.16 212 ALA A C 1
ATOM 2463 O O . ALA A 1 169 ? -3.604 6.010 -11.913 1.00 7.54 212 ALA A O 1
ATOM 2470 N N . ASP A 1 170 ? -5.476 6.222 -10.692 1.00 6.35 213 ASP A N 1
ATOM 2471 C CA . ASP A 1 170 ? -6.015 7.283 -11.520 1.00 6.85 213 ASP A CA 1
ATOM 2472 C C . ASP A 1 170 ? -5.397 8.636 -11.151 1.00 8.06 213 ASP A C 1
ATOM 2473 O O . ASP A 1 170 ? -4.623 8.786 -10.197 1.00 8.87 213 ASP A O 1
ATOM 2482 N N . SER A 1 171 ? -5.758 9.626 -11.944 1.00 8.96 214 SER A N 1
ATOM 2483 C CA . SER A 1 171 ? -5.377 10.995 -11.679 1.00 9.83 214 SER A CA 1
ATOM 2484 C C . SER A 1 171 ? -6.016 11.498 -10.393 1.00 8.28 214 SER A C 1
ATOM 2485 O O . SER A 1 171 ? -7.194 11.244 -10.105 1.00 8.60 214 SER A O 1
ATOM 2493 N N . LEU A 1 172 ? -5.219 12.225 -9.618 1.00 8.75 215 LEU A N 1
ATOM 2494 C CA . LEU A 1 172 ? -5.705 13.019 -8.500 1.00 10.32 215 LEU A CA 1
ATOM 2495 C C . LEU A 1 172 ? -5.606 14.515 -8.795 1.00 11.83 215 LEU A C 1
ATOM 2496 O O . LEU A 1 172 ? -5.695 15.327 -7.876 1.00 15.61 215 LEU A O 1
ATOM 2512 N N . ALA A 1 173 ? -5.441 14.893 -10.061 1.00 10.94 216 ALA A N 1
ATOM 2513 C CA . ALA A 1 173 ? -5.231 16.291 -10.419 1.00 12.39 216 ALA A CA 1
ATOM 2514 C C . ALA A 1 173 ? -6.569 17.016 -10.558 1.00 11.43 216 ALA A C 1
ATOM 2515 O O . ALA A 1 173 ? -7.607 16.416 -10.871 1.00 11.15 216 ALA A O 1
ATOM 2522 N N . THR A 1 174 ? -6.546 18.322 -10.300 1.00 10.97 217 THR A N 1
ATOM 2523 C CA . THR A 1 174 ? -7.749 19.151 -10.375 1.00 11.11 217 THR A CA 1
ATOM 2524 C C . THR A 1 174 ? -7.455 20.410 -11.189 1.00 10.15 217 THR A C 1
ATOM 2525 O O . THR A 1 174 ? -7.680 21.536 -10.731 1.00 9.52 217 THR A O 1
ATOM 2536 N N . PRO A 1 175 ? -6.966 20.244 -12.425 1.00 11.43 218 PRO A N 1
ATOM 2537 C CA . PRO A 1 175 ? -6.423 21.374 -13.210 1.00 11.32 218 PRO A CA 1
ATOM 2538 C C . PRO A 1 175 ? -7.488 22.387 -13.608 1.00 11.42 218 PRO A C 1
ATOM 2539 O O . PRO A 1 175 ? -8.388 22.089 -14.397 1.00 12.70 218 PRO A O 1
ATOM 2550 N N . GLY A 1 176 ? -7.349 23.605 -13.096 1.00 8.98 219 GLY A N 1
ATOM 2551 C CA . GLY A 1 176 ? -8.306 24.650 -13.394 1.00 9.67 219 GLY A CA 1
ATOM 2552 C C . GLY A 1 176 ? -9.692 24.428 -12.824 1.00 9.35 219 GLY A C 1
ATOM 2553 O O . GLY A 1 176 ? -10.635 25.112 -13.233 1.00 11.62 219 GLY A O 1
ATOM 2557 N N 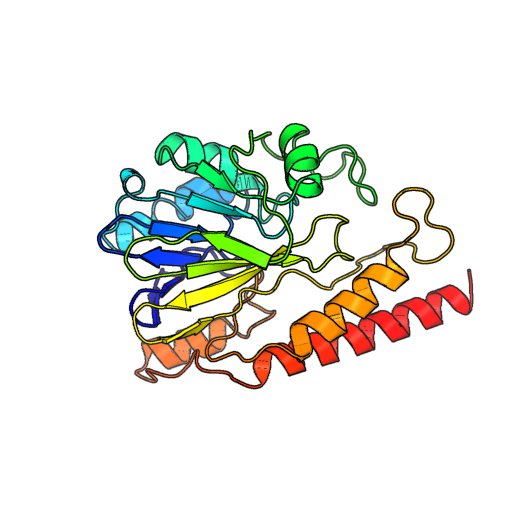. TYR A 1 177 ? -9.852 23.516 -11.877 1.00 7.30 220 TYR A N 1
ATOM 2558 C CA . TYR A 1 177 ? -11.186 23.219 -11.379 1.00 7.47 220 TYR A CA 1
ATOM 2559 C C . TYR A 1 177 ? -11.608 24.249 -10.343 1.00 7.53 220 TYR A C 1
ATOM 2560 O O . TYR A 1 177 ? -10.873 24.481 -9.376 1.00 8.05 220 TYR A O 1
ATOM 2578 N N . PRO A 1 178 ? -12.802 24.825 -10.468 1.00 8.31 221 PRO A N 1
ATOM 2579 C CA . PRO A 1 178 ? -13.381 25.590 -9.357 1.00 8.11 221 PRO A CA 1
ATOM 2580 C C . PRO A 1 178 ? -13.783 24.637 -8.245 1.00 8.07 221 PRO A C 1
ATOM 2581 O O . PRO A 1 178 ? -14.547 23.696 -8.468 1.00 10.10 221 PRO A O 1
ATOM 2592 N N . LEU A 1 179 ? -13.253 24.866 -7.054 1.00 8.61 222 LEU A N 1
ATOM 2593 C CA . LEU A 1 179 ? -13.477 23.949 -5.954 1.00 8.54 222 LEU A CA 1
ATOM 2594 C C . LEU A 1 179 ? -14.581 24.412 -5.024 1.00 10.79 222 LEU A C 1
ATOM 2595 O O . LEU A 1 179 ? -15.095 23.600 -4.248 1.00 13.89 222 LEU A O 1
ATOM 2611 N N . ILE A 1 180 ? -14.982 25.671 -5.113 1.00 10.79 223 ILE A N 1
ATOM 2612 C CA . ILE A 1 180 ? -15.930 26.265 -4.183 1.00 12.23 223 ILE A CA 1
ATOM 2613 C C . ILE A 1 180 ? -17.207 26.583 -4.958 1.00 11.82 223 ILE A C 1
ATOM 2614 O O . ILE A 1 180 ? -17.171 27.256 -5.996 1.00 13.42 223 ILE A O 1
ATOM 2630 N N . ASN A 1 181 ? -18.325 26.053 -4.484 1.00 12.00 224 ASN A N 1
ATOM 2631 C CA . ASN A 1 181 ? -19.618 26.266 -5.124 1.00 13.50 224 ASN A CA 1
ATOM 2632 C C . ASN A 1 181 ? -19.607 25.803 -6.577 1.00 12.39 224 ASN A C 1
ATOM 2633 O O . ASN A 1 181 ? -20.150 26.467 -7.469 1.00 14.27 224 ASN A O 1
ATOM 2644 N N . ASN A 1 182 ? -19.012 24.639 -6.818 1.00 11.65 225 ASN A N 1
ATOM 2645 C CA . ASN A 1 182 ? -19.039 24.063 -8.156 1.00 11.21 225 ASN A CA 1
ATOM 2646 C C . ASN A 1 182 ? -20.411 23.446 -8.380 1.00 11.92 225 ASN A C 1
ATOM 2647 O O . ASN A 1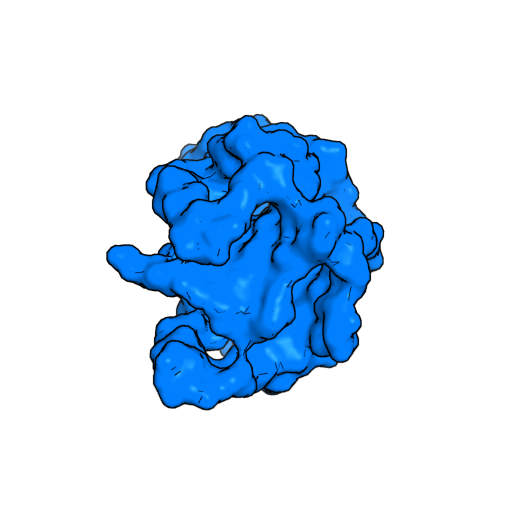 182 ? -20.743 22.406 -7.797 1.00 12.42 225 ASN A O 1
ATOM 2658 N N . ARG A 1 183 ? -21.204 24.082 -9.243 1.00 13.50 226 ARG A N 1
ATOM 2659 C CA . ARG A 1 183 ? -22.577 23.655 -9.442 1.00 15.50 226 ARG A CA 1
ATOM 2660 C C . ARG A 1 183 ? -22.672 22.410 -10.308 1.00 14.09 226 ARG A C 1
ATOM 2661 O O . ARG A 1 183 ? -23.710 21.745 -10.296 1.00 15.96 226 ARG A O 1
ATOM 2682 N N . ASN A 1 184 ? -21.615 22.075 -11.044 1.00 12.35 227 ASN A N 1
ATOM 2683 C CA . ASN A 1 184 ? -21.627 20.900 -11.900 1.00 13.66 227 ASN A CA 1
ATOM 2684 C C . ASN A 1 184 ? -21.143 19.636 -11.192 1.00 13.11 227 ASN A C 1
ATOM 2685 O O . ASN A 1 184 ? -21.470 18.536 -11.641 1.00 15.94 227 ASN A O 1
ATOM 2696 N N . TYR A 1 185 ? -20.378 19.768 -10.110 1.00 11.57 228 TYR A N 1
ATOM 2697 C CA . TYR A 1 185 ? -19.836 18.621 -9.374 1.00 10.56 228 TYR A CA 1
ATOM 2698 C C . TYR A 1 185 ? -19.656 19.084 -7.936 1.00 9.70 228 TYR A C 1
ATOM 2699 O O . TYR A 1 185 ? -18.553 19.424 -7.494 1.00 10.08 228 TYR A O 1
ATOM 2717 N N . PRO A 1 186 ? -20.750 19.168 -7.188 1.00 9.91 229 PRO A N 1
ATOM 2718 C CA . PRO A 1 186 ? -20.704 19.866 -5.904 1.00 10.04 229 PRO A CA 1
ATOM 2719 C C . PRO A 1 186 ? -19.788 19.244 -4.875 1.00 10.57 229 PRO A C 1
ATOM 2720 O O . PRO A 1 186 ? -19.207 19.991 -4.081 1.00 12.34 229 PRO A O 1
ATOM 2731 N N . THR A 1 187 ? -19.646 17.910 -4.853 1.00 9.63 230 THR A N 1
ATOM 2732 C CA . THR A 1 187 ? -18.952 17.203 -3.782 1.00 9.00 230 THR A CA 1
ATOM 2733 C C . THR A 1 187 ? -17.480 16.944 -4.076 1.00 7.71 230 THR A C 1
ATOM 2734 O O . THR A 1 187 ? -16.859 16.132 -3.383 1.00 8.56 230 THR A O 1
ATOM 2745 N N . LEU A 1 188 ? -16.894 17.619 -5.065 1.00 7.53 231 LEU A N 1
ATOM 2746 C CA . LEU A 1 188 ? -15.554 17.220 -5.505 1.00 8.34 231 LEU A CA 1
ATOM 2747 C C . LEU A 1 188 ? -14.490 17.308 -4.401 1.00 6.82 231 LEU A C 1
ATOM 2748 O O . LEU A 1 188 ? -13.577 16.471 -4.362 1.00 7.88 231 LEU A O 1
ATOM 2764 N N . VAL A 1 189 ? -14.564 18.295 -3.498 1.00 6.01 232 VAL A N 1
ATOM 2765 C CA . VAL A 1 18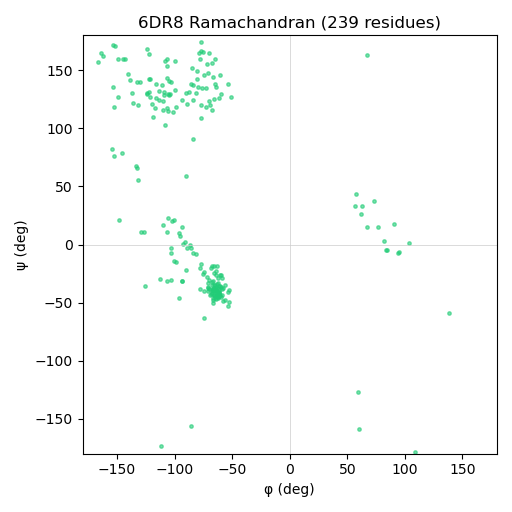9 ? -13.534 18.405 -2.455 1.00 6.29 232 VAL A CA 1
ATOM 2766 C C . VAL A 1 189 ? -13.603 17.223 -1.496 1.00 5.81 232 VAL A C 1
ATOM 2767 O O . VAL A 1 189 ? -12.585 16.616 -1.142 1.00 6.69 232 VAL A O 1
ATOM 2780 N N . GLU A 1 190 ? -14.807 16.880 -1.060 1.00 5.68 233 GLU A N 1
ATOM 2781 C CA . GLU A 1 190 ? -14.982 15.767 -0.142 1.00 7.49 233 GLU A CA 1
ATOM 2782 C C . GLU A 1 190 ? -14.571 14.465 -0.804 1.00 6.95 233 GLU A C 1
ATOM 2783 O O . GLU A 1 190 ? -13.962 13.597 -0.167 1.00 8.49 233 GLU A O 1
ATOM 2795 N N . ASP A 1 191 ? -14.857 14.336 -2.098 1.00 6.73 234 ASP A N 1
ATOM 2796 C CA . ASP A 1 191 ? -14.513 13.124 -2.834 1.00 6.83 234 ASP A CA 1
ATOM 2797 C C . ASP A 1 191 ? -13.003 12.969 -2.957 1.00 6.01 234 ASP A C 1
ATOM 2798 O O . ASP A 1 191 ? -12.450 11.906 -2.656 1.00 7.00 234 ASP A O 1
ATOM 2807 N N . ILE A 1 192 ? -12.314 14.018 -3.403 1.00 6.13 235 ILE A N 1
ATOM 2808 C CA . ILE A 1 192 ? -10.882 13.856 -3.637 1.00 7.43 235 ILE A CA 1
ATOM 2809 C C . ILE A 1 192 ? -10.126 13.610 -2.338 1.00 6.69 235 ILE A C 1
ATOM 2810 O O . ILE A 1 192 ? -9.166 12.837 -2.322 1.00 6.23 235 ILE A O 1
ATOM 2826 N N . ARG A 1 193 ? -10.550 14.227 -1.225 1.00 6.31 236 ARG A N 1
ATOM 2827 C CA . ARG A 1 193 ? -9.864 13.975 0.040 1.00 6.73 236 ARG A CA 1
ATOM 2828 C C . ARG A 1 193 ? -10.030 12.531 0.485 1.00 7.21 236 ARG A C 1
ATOM 2829 O O . ARG A 1 193 ? -9.110 11.947 1.072 1.00 8.70 236 ARG A O 1
ATOM 2850 N N . ARG A 1 194 ? -11.187 11.933 0.204 1.00 7.35 237 ARG A N 1
ATOM 2851 C CA . ARG A 1 194 ? -11.380 10.528 0.524 1.00 6.58 237 ARG A CA 1
ATOM 2852 C C . ARG A 1 194 ? -10.562 9.642 -0.395 1.00 7.51 237 ARG A C 1
ATOM 2853 O O . ARG A 1 194 ? -10.076 8.587 0.031 1.00 8.04 237 ARG A O 1
ATOM 2874 N N . SER A 1 195 ? -10.379 10.072 -1.640 1.00 6.62 238 SER A N 1
ATOM 2875 C CA . SER A 1 195 ? -9.555 9.323 -2.572 1.00 6.27 238 SER A CA 1
ATOM 2876 C C . SER A 1 195 ? -8.099 9.303 -2.143 1.00 6.45 238 SER A C 1
ATOM 2877 O O . SER A 1 195 ? -7.430 8.279 -2.275 1.00 7.75 238 SER A O 1
ATOM 2885 N N . PHE A 1 196 ? -7.593 10.406 -1.605 1.00 6.10 239 PHE A N 1
ATOM 2886 C CA . PHE A 1 196 ? -6.230 10.390 -1.089 1.00 6.77 239 PHE A CA 1
ATOM 2887 C C . PHE A 1 196 ? -6.090 9.320 -0.021 1.00 8.35 239 PHE A C 1
ATOM 2888 O O . PHE A 1 196 ? -5.135 8.536 -0.019 1.00 8.33 239 PHE A O 1
ATOM 2905 N N . ALA A 1 197 ? -7.027 9.303 0.929 1.00 8.09 240 ALA A N 1
ATOM 2906 C CA . ALA A 1 197 ? -6.946 8.361 2.035 1.00 9.72 240 ALA A CA 1
ATOM 2907 C C . ALA A 1 197 ? -7.058 6.927 1.538 1.00 8.55 240 ALA A C 1
ATOM 2908 O O . ALA A 1 197 ? -6.363 6.033 2.031 1.00 11.06 240 ALA A O 1
ATOM 2915 N N . ARG A 1 198 ? -7.947 6.689 0.572 1.00 8.02 241 ARG A N 1
ATOM 2916 C CA . ARG A 1 198 ? -8.157 5.343 0.055 1.00 8.49 241 ARG A CA 1
ATOM 2917 C C . ARG A 1 198 ? -6.886 4.809 -0.584 1.00 8.54 241 ARG A C 1
ATOM 2918 O O . ARG A 1 198 ? -6.492 3.663 -0.351 1.00 10.42 241 ARG A O 1
ATOM 2939 N N . LEU A 1 199 ? -6.219 5.632 -1.394 1.00 7.47 242 LEU A N 1
ATOM 2940 C CA . LEU A 1 199 ? -5.037 5.143 -2.098 1.00 7.88 242 LEU A CA 1
ATOM 2941 C C . LEU A 1 199 ? -3.835 5.010 -1.181 1.00 8.79 242 LEU A C 1
ATOM 2942 O O . LEU A 1 199 ? -3.063 4.042 -1.302 1.00 8.80 242 LEU A O 1
ATOM 2958 N N . GLU A 1 200 ? -3.628 5.965 -0.271 1.00 9.57 243 GLU A N 1
ATOM 2959 C CA . GLU A 1 200 ? -2.409 5.877 0.523 1.00 11.99 243 GLU A CA 1
ATOM 2960 C C . GLU A 1 200 ? -2.446 4.683 1.464 1.00 12.01 243 GLU A C 1
ATOM 2961 O O . GLU A 1 200 ? -1.386 4.203 1.869 1.00 14.73 243 GLU A O 1
ATOM 2973 N N . ALA A 1 201 ? -3.637 4.148 1.754 1.00 11.03 244 ALA A N 1
ATOM 2974 C CA . ALA A 1 201 ? -3.783 2.996 2.634 1.00 13.14 244 ALA A CA 1
ATOM 2975 C C . ALA A 1 201 ? -3.577 1.661 1.930 1.00 12.25 244 ALA A C 1
ATOM 2976 O O . ALA A 1 201 ? -3.567 0.620 2.602 1.00 14.58 244 ALA A O 1
ATOM 2983 N N . GLN A 1 202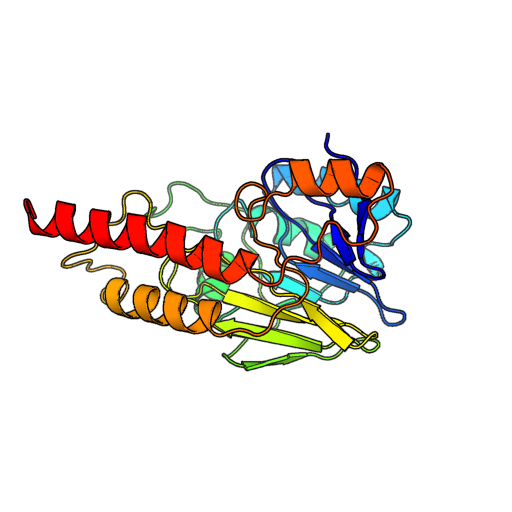 ? -3.437 1.650 0.608 1.00 11.29 245 GLN A N 1
ATOM 2984 C CA . GLN A 1 202 ? -3.346 0.393 -0.121 1.00 12.14 245 GLN A CA 1
ATOM 2985 C C . GLN A 1 202 ? -2.004 -0.281 0.103 1.00 13.21 245 GLN A C 1
ATOM 2986 O O . GLN A 1 202 ? -0.947 0.344 -0.030 1.00 14.50 245 GLN A O 1
ATOM 3000 N N . GLN A 1 203 ? -2.046 -1.578 0.362 1.00 15.29 246 GLN A N 1
ATOM 3001 C CA . GLN A 1 203 ? -0.839 -2.379 0.292 1.00 20.01 246 GLN A CA 1
ATOM 3002 C C . GLN A 1 203 ? -0.544 -2.607 -1.181 1.00 18.51 246 GLN A C 1
ATOM 3003 O O . GLN A 1 203 ? -1.458 -2.842 -1.975 1.00 21.88 246 GLN A O 1
ATOM 3017 N N . VAL A 1 204 ? 0.704 -2.437 -1.576 1.00 14.16 247 VAL A N 1
ATOM 3018 C CA . VAL A 1 204 ? 1.033 -2.440 -2.997 1.00 14.14 247 VAL A CA 1
ATOM 3019 C C . VAL A 1 204 ? 2.479 -2.881 -3.168 1.00 12.94 247 VAL A C 1
ATOM 3020 O O . VAL A 1 204 ? 3.370 -2.432 -2.439 1.00 12.74 247 VAL A O 1
ATOM 3033 N N . ASP A 1 205 ? 2.710 -3.760 -4.138 1.00 11.66 248 ASP A N 1
ATOM 3034 C CA . ASP A 1 205 ? 4.064 -4.110 -4.557 1.00 10.97 248 ASP A CA 1
ATOM 3035 C C . ASP A 1 205 ? 4.511 -3.303 -5.768 1.00 10.17 248 ASP A C 1
ATOM 3036 O O . ASP A 1 205 ? 5.628 -2.791 -5.791 1.00 11.52 248 ASP A O 1
ATOM 3045 N N . ILE A 1 206 ? 3.656 -3.198 -6.781 1.00 9.75 249 ILE A N 1
ATOM 3046 C CA . ILE A 1 206 ? 3.964 -2.524 -8.041 1.00 10.24 249 ILE A CA 1
ATOM 3047 C C . ILE A 1 206 ? 3.019 -1.338 -8.173 1.00 9.42 249 ILE A C 1
ATOM 3048 O O . ILE A 1 206 ? 1.800 -1.519 -8.255 1.00 9.84 249 ILE A O 1
ATOM 3064 N N . PHE A 1 207 ? 3.582 -0.132 -8.215 1.00 8.11 250 PHE A N 1
ATOM 3065 C CA . PHE A 1 207 ? 2.818 1.101 -8.360 1.00 7.82 250 PHE A CA 1
ATOM 3066 C C . PHE A 1 207 ? 2.859 1.543 -9.818 1.00 6.95 250 PHE A C 1
ATOM 3067 O O . PHE A 1 207 ? 3.931 1.838 -10.360 1.00 7.32 250 PHE A O 1
ATOM 3084 N N . LEU A 1 208 ? 1.694 1.605 -10.438 1.00 5.80 251 LEU A N 1
ATOM 3085 C CA . LEU A 1 208 ? 1.544 2.177 -11.765 1.00 6.08 251 LEU A CA 1
ATOM 3086 C C . LEU A 1 208 ? 0.508 3.287 -11.710 1.00 5.72 251 LEU A C 1
ATOM 3087 O O . LEU A 1 208 ? -0.240 3.426 -10.739 1.00 6.58 251 LEU A O 1
ATOM 3103 N N . ALA A 1 209 ? 0.442 4.064 -12.783 1.00 7.11 252 ALA A N 1
ATOM 3104 C CA . ALA A 1 209 ? -0.559 5.123 -12.878 1.00 7.71 252 ALA A CA 1
ATOM 3105 C C . ALA A 1 209 ? -0.847 5.381 -14.343 1.00 8.01 252 ALA A C 1
ATOM 3106 O O . ALA A 1 209 ? -0.155 4.862 -15.227 1.00 10.34 252 ALA A O 1
ATOM 3113 N N . ASN A 1 210 ? -1.873 6.206 -14.600 1.00 7.74 253 ASN A N 1
ATOM 3114 C CA . ASN A 1 210 ? -2.328 6.385 -15.972 1.00 8.86 253 ASN A CA 1
ATOM 3115 C C . ASN A 1 210 ? -1.538 7.430 -16.746 1.00 10.36 253 ASN A C 1
ATOM 3116 O O . ASN A 1 210 ? -1.837 7.670 -17.920 1.00 11.25 253 ASN A O 1
ATOM 3127 N N A HIS A 1 211 ? -0.521 8.030 -16.134 0.53 10.98 254 HIS A N 1
ATOM 3128 N N B HIS A 1 211 ? -0.539 8.042 -16.131 0.47 10.78 254 HIS A N 1
ATOM 3129 C CA A HIS A 1 211 ? 0.448 8.864 -16.829 0.53 12.57 254 HIS A CA 1
ATOM 3130 C CA B HIS A 1 211 ? 0.448 8.814 -16.859 0.47 11.99 254 HIS A CA 1
ATOM 3131 C C A HIS A 1 211 ? 1.829 8.447 -16.347 0.53 11.66 254 HIS A C 1
ATOM 3132 C C B HIS A 1 211 ? 1.823 8.416 -16.354 0.47 11.42 254 HIS A C 1
ATOM 3133 O O A HIS A 1 211 ? 2.037 8.279 -15.142 0.53 11.71 254 HIS A O 1
ATOM 3134 O O B HIS A 1 211 ? 2.023 8.242 -15.149 0.47 11.45 254 HIS A O 1
ATOM 3161 N N . GLY A 1 212 ? 2.768 8.282 -17.283 1.00 11.80 255 GLY A N 1
ATOM 3162 C CA . GLY A 1 212 ? 4.090 7.792 -16.919 1.00 10.53 255 GLY A CA 1
ATOM 3163 C C . GLY A 1 212 ? 4.810 8.655 -15.894 1.00 11.23 255 GLY A C 1
ATOM 3164 O O . GLY A 1 212 ? 5.515 8.139 -15.028 1.00 11.69 255 GLY A O 1
ATOM 3169 N N A GLU A 1 213 ? 4.650 9.977 -15.979 0.51 11.54 256 GLU A N 1
ATOM 3170 N N B GLU A 1 213 ? 4.660 9.976 -15.988 0.49 11.91 256 GLU A N 1
ATOM 3171 C CA A GLU A 1 213 ? 5.356 10.842 -15.045 0.51 14.68 256 GLU A CA 1
ATOM 3172 C CA B GLU A 1 213 ? 5.340 10.854 -15.046 0.49 15.16 256 GLU A CA 1
ATOM 3173 C C A GLU A 1 213 ? 4.809 10.724 -13.625 0.51 15.50 256 GLU A C 1
ATOM 3174 C C B GLU A 1 213 ? 4.832 10.669 -13.621 0.49 15.63 256 GLU A C 1
ATOM 3175 O O A GLU A 1 213 ? 5.482 11.147 -12.679 0.51 17.86 256 GLU A O 1
ATOM 3176 O O B GLU A 1 213 ? 5.563 10.969 -12.671 0.49 17.68 256 GLU A O 1
ATOM 3199 N N . ARG A 1 214 ? 3.615 10.151 -13.450 1.00 13.98 257 ARG A N 1
ATOM 3200 C CA . ARG A 1 214 ? 3.065 9.961 -12.115 1.00 13.18 257 ARG A CA 1
ATOM 3201 C C . ARG A 1 214 ? 3.696 8.780 -11.374 1.00 12.62 257 ARG A C 1
ATOM 3202 O O . ARG A 1 214 ? 3.621 8.733 -10.137 1.00 13.60 257 ARG A O 1
ATOM 3223 N N . PHE A 1 215 ? 4.311 7.830 -12.090 1.00 11.96 258 PHE A N 1
ATOM 3224 C CA . PHE A 1 215 ? 4.929 6.671 -11.452 1.00 10.90 258 PHE A CA 1
ATOM 3225 C C . PHE A 1 215 ? 6.385 6.455 -11.840 1.00 10.99 258 PHE A C 1
ATOM 3226 O O . PHE A 1 215 ? 6.945 5.414 -11.504 1.00 11.18 258 PHE A O 1
ATOM 3243 N N . GLY A 1 216 ? 7.018 7.412 -12.504 1.00 10.82 259 GLY A N 1
ATOM 3244 C CA . GLY A 1 216 ? 8.431 7.285 -12.832 1.00 11.53 259 GLY A CA 1
ATOM 3245 C C . GLY A 1 216 ? 8.716 6.288 -13.936 1.00 10.29 259 GLY A C 1
ATOM 3246 O O . GLY A 1 216 ? 9.746 5.603 -13.900 1.00 11.20 259 GLY A O 1
ATOM 3250 N N . LEU A 1 217 ? 7.837 6.225 -14.937 1.00 9.66 260 LEU A N 1
ATOM 3251 C CA . LEU A 1 217 ? 7.9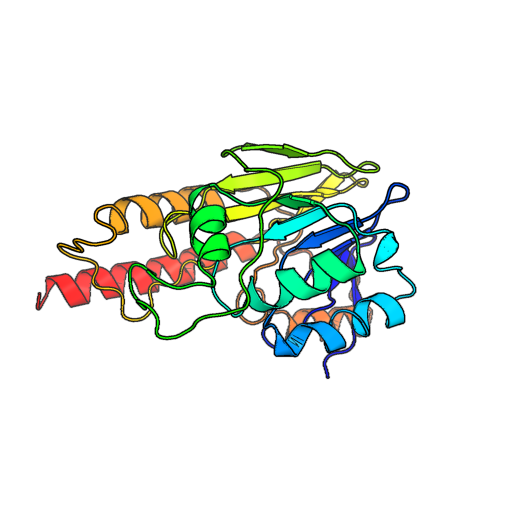29 5.231 -16.002 1.00 9.57 260 LEU A CA 1
ATOM 3252 C C . LEU A 1 217 ? 9.281 5.219 -16.686 1.00 10.72 260 LEU A C 1
ATOM 3253 O O . LEU A 1 217 ? 9.879 4.158 -16.865 1.00 12.23 260 LEU A O 1
ATOM 3269 N N . MET A 1 218 ? 9.743 6.375 -17.156 1.00 11.95 261 MET A N 1
ATOM 3270 C CA . MET A 1 218 ? 10.908 6.363 -18.036 1.00 13.85 261 MET A CA 1
ATOM 3271 C C . MET A 1 218 ? 12.157 5.912 -17.295 1.00 13.16 261 MET A C 1
ATOM 3272 O O . MET A 1 218 ? 12.961 5.138 -17.833 1.00 14.32 261 MET A O 1
ATOM 3286 N N . ASP A 1 219 ? 12.318 6.344 -16.047 1.00 12.00 262 ASP A N 1
ATOM 3287 C CA . ASP A 1 219 ? 13.494 5.934 -15.294 1.00 12.51 262 ASP A CA 1
ATOM 3288 C C . ASP A 1 219 ? 13.440 4.450 -14.951 1.00 10.80 262 ASP A C 1
ATOM 3289 O O . ASP A 1 219 ? 14.438 3.729 -15.095 1.00 10.88 262 ASP A O 1
ATOM 3298 N N . LYS A 1 220 ? 12.276 3.971 -14.524 1.00 9.16 263 LYS A N 1
ATOM 3299 C CA . LYS A 1 220 ? 12.130 2.559 -14.188 1.00 8.21 263 LYS A CA 1
ATOM 3300 C C . LYS A 1 220 ? 12.270 1.677 -15.422 1.00 8.00 263 LYS A C 1
ATOM 3301 O O . LYS A 1 220 ? 12.863 0.602 -15.354 1.00 8.79 263 LYS A O 1
ATOM 3320 N N . MET A 1 221 ? 11.733 2.120 -16.558 1.00 8.87 264 MET A N 1
ATOM 3321 C CA . MET A 1 221 ? 11.840 1.347 -17.791 1.00 10.16 264 MET A CA 1
ATOM 3322 C C . MET A 1 221 ? 13.294 1.182 -18.189 1.00 10.02 264 MET A C 1
ATOM 3323 O O . MET A 1 221 ? 13.716 0.097 -18.607 1.00 10.83 264 MET A O 1
ATOM 3337 N N . ALA A 1 222 ? 14.071 2.255 -18.062 1.00 9.52 265 ALA A N 1
ATOM 3338 C CA . ALA A 1 222 ? 15.482 2.198 -18.423 1.00 10.79 265 ALA A CA 1
ATOM 3339 C C . ALA A 1 222 ? 16.238 1.247 -17.508 1.00 11.37 265 ALA A C 1
ATOM 3340 O O . ALA A 1 222 ? 17.043 0.432 -17.977 1.00 12.47 265 ALA A O 1
ATOM 3347 N N . ARG A 1 223 ? 15.979 1.318 -16.201 1.00 10.05 266 ARG A N 1
ATOM 3348 C CA . ARG A 1 223 ? 16.621 0.393 -15.264 1.00 10.10 266 ARG A CA 1
ATOM 3349 C C . ARG A 1 223 ? 16.230 -1.058 -15.547 1.00 9.56 266 ARG A C 1
ATOM 3350 O O . ARG A 1 223 ? 17.078 -1.957 -15.541 1.00 11.10 266 ARG A O 1
ATOM 3371 N N . LYS A 1 224 ? 14.937 -1.311 -15.755 1.00 9.77 267 LYS A N 1
ATOM 3372 C CA . LYS A 1 224 ? 14.476 -2.661 -16.060 1.00 10.10 267 LYS A CA 1
ATOM 3373 C C . LYS A 1 224 ? 15.152 -3.192 -17.318 1.00 10.61 267 LYS A C 1
ATOM 3374 O O . LYS A 1 224 ? 15.566 -4.358 -17.371 1.00 11.84 267 LYS A O 1
ATOM 3393 N N . ALA A 1 225 ? 15.251 -2.360 -18.355 1.00 11.84 268 ALA A N 1
ATOM 3394 C CA . ALA A 1 225 ? 15.859 -2.804 -19.606 1.00 12.73 268 ALA A CA 1
ATOM 3395 C C . ALA A 1 225 ? 17.323 -3.147 -19.427 1.00 12.70 268 ALA A C 1
ATOM 3396 O O . ALA A 1 225 ? 17.885 -3.903 -20.233 1.00 15.01 268 ALA A O 1
ATOM 3403 N N . ARG A 1 226 ? 17.949 -2.590 -18.403 1.00 11.91 269 ARG A N 1
ATOM 3404 C CA . ARG A 1 226 ? 19.352 -2.819 -18.135 1.00 12.47 269 ARG A CA 1
ATOM 3405 C C . ARG A 1 226 ? 19.561 -3.815 -17.007 1.00 12.27 269 ARG A C 1
ATOM 3406 O O . ARG A 1 226 ? 20.636 -3.851 -16.404 1.00 12.55 269 ARG A O 1
ATOM 3427 N N . GLY A 1 227 ? 18.552 -4.630 -16.720 1.00 12.97 270 GLY A N 1
ATOM 3428 C CA . GLY A 1 227 ? 18.712 -5.790 -15.874 1.00 14.89 270 GLY A CA 1
ATOM 3429 C C . GLY A 1 227 ? 18.193 -5.663 -14.465 1.00 14.82 270 GLY A C 1
ATOM 3430 O O . GLY A 1 227 ? 18.330 -6.617 -13.693 1.00 16.21 270 GLY A O 1
ATOM 3434 N N . GLU A 1 228 ? 17.603 -4.527 -14.098 1.00 13.34 271 GLU A N 1
ATOM 3435 C CA . GLU A 1 228 ? 17.076 -4.363 -12.743 1.00 14.38 271 GLU A CA 1
ATOM 3436 C C . GLU A 1 228 ? 15.673 -4.971 -12.713 1.00 13.20 271 GLU A C 1
ATOM 3437 O O . GLU A 1 228 ? 14.684 -4.299 -12.984 1.00 12.31 271 GLU A O 1
ATOM 3449 N N . ASN A 1 229 ? 15.586 -6.265 -12.375 1.00 13.48 272 ASN A N 1
ATOM 3450 C CA . ASN A 1 229 ? 14.328 -7.002 -12.509 1.00 14.99 272 ASN A CA 1
ATOM 3451 C C . ASN A 1 229 ? 13.228 -6.422 -11.629 1.00 13.18 272 ASN A C 1
ATOM 3452 O O . ASN A 1 229 ? 12.041 -6.544 -11.953 1.00 12.76 272 ASN A O 1
ATOM 3463 N N . ASN A 1 230 ? 13.592 -5.814 -10.506 1.00 12.96 273 ASN A N 1
ATOM 3464 C CA . ASN A 1 230 ? 12.623 -5.304 -9.548 1.00 13.63 273 ASN A CA 1
ATOM 3465 C C . ASN A 1 230 ? 12.418 -3.803 -9.684 1.00 12.22 273 ASN A C 1
ATOM 3466 O O . ASN A 1 230 ? 11.926 -3.171 -8.749 1.00 12.46 273 ASN A O 1
ATOM 3477 N N . ALA A 1 231 ? 12.753 -3.232 -10.845 1.00 10.24 274 ALA A N 1
ATOM 3478 C CA . ALA A 1 231 ? 12.671 -1.782 -11.019 1.00 9.65 274 ALA A CA 1
ATOM 3479 C C . ALA A 1 231 ? 11.281 -1.234 -10.718 1.00 8.92 274 ALA A C 1
ATOM 3480 O O . ALA A 1 231 ? 11.159 -0.116 -10.205 1.00 10.60 274 ALA A O 1
ATOM 3487 N N . PHE A 1 232 ? 10.227 -1.985 -11.023 1.00 7.30 275 PHE A N 1
ATOM 3488 C CA . PHE A 1 232 ? 8.868 -1.499 -10.811 1.00 6.66 275 PHE A CA 1
ATOM 3489 C C . PHE A 1 232 ? 8.283 -1.892 -9.455 1.00 9.07 275 PHE A C 1
ATOM 3490 O O . PHE A 1 232 ? 7.135 -1.513 -9.151 1.00 8.43 275 PHE A O 1
ATOM 3507 N N . ILE A 1 233 ? 9.039 -2.610 -8.627 1.00 9.74 276 ILE A N 1
ATOM 3508 C CA . ILE A 1 233 ? 8.653 -2.806 -7.231 1.00 10.24 276 ILE A CA 1
ATOM 3509 C C . ILE A 1 233 ? 8.889 -1.489 -6.508 1.00 9.72 276 ILE A C 1
ATOM 3510 O O . ILE A 1 233 ? 10.022 -1.000 -6.428 1.00 12.16 276 ILE A O 1
ATOM 3526 N N . ASP A 1 234 ? 7.817 -0.903 -5.976 1.00 9.64 277 ASP A N 1
ATOM 3527 C CA . ASP A 1 234 ? 7.856 0.460 -5.443 1.00 11.54 277 ASP A CA 1
ATOM 3528 C C . ASP A 1 234 ? 6.742 0.534 -4.401 1.00 11.92 277 ASP A C 1
ATOM 3529 O O . ASP A 1 234 ? 5.632 0.997 -4.659 1.00 13.95 277 ASP A O 1
ATOM 3538 N N . LYS A 1 235 ? 7.055 0.058 -3.200 1.00 11.44 278 LYS A N 1
ATOM 3539 C CA . LYS A 1 235 ? 6.036 -0.131 -2.178 1.00 12.45 278 LYS A CA 1
ATOM 3540 C C . LYS A 1 235 ? 5.583 1.183 -1.563 1.00 12.20 278 LYS A C 1
ATOM 3541 O O . LYS A 1 235 ? 4.470 1.250 -1.035 1.00 13.85 278 LYS A O 1
ATOM 3560 N N . ALA A 1 236 ? 6.411 2.219 -1.614 1.00 10.99 279 ALA A N 1
ATOM 3561 C CA . ALA A 1 236 ? 6.036 3.525 -1.082 1.00 10.89 279 ALA A CA 1
ATOM 3562 C C . ALA A 1 236 ? 5.658 4.524 -2.159 1.00 9.64 279 ALA A C 1
ATOM 3563 O O . ALA A 1 236 ? 5.270 5.653 -1.827 1.00 8.98 279 ALA A O 1
ATOM 3570 N N . GLY A 1 237 ? 5.757 4.152 -3.435 1.00 9.40 280 GLY A N 1
ATOM 3571 C CA . GLY A 1 237 ? 5.518 5.119 -4.497 1.00 9.14 280 GLY A CA 1
ATOM 3572 C C . GLY A 1 237 ? 4.101 5.657 -4.529 1.00 7.40 280 GLY A C 1
ATOM 3573 O O . GLY A 1 237 ? 3.883 6.828 -4.833 1.00 8.55 280 GLY A O 1
ATOM 3577 N N . LEU A 1 238 ? 3.114 4.796 -4.283 1.00 7.40 281 LEU A N 1
ATOM 3578 C CA . LEU A 1 238 ? 1.733 5.248 -4.315 1.00 7.49 281 LEU A CA 1
ATOM 3579 C C . LEU A 1 238 ? 1.481 6.268 -3.214 1.00 6.67 281 LEU A C 1
ATOM 3580 O O . LEU A 1 238 ? 0.865 7.312 -3.453 1.00 7.74 281 LEU A O 1
ATOM 3596 N N . ALA A 1 239 ? 1.978 5.991 -2.003 1.00 5.86 282 ALA A N 1
ATOM 3597 C CA . ALA A 1 239 ? 1.871 6.952 -0.908 1.00 6.32 282 ALA A CA 1
ATOM 3598 C C . ALA A 1 239 ? 2.541 8.279 -1.246 1.00 7.43 282 ALA A C 1
ATOM 3599 O O . ALA A 1 239 ? 2.055 9.340 -0.848 1.00 8.45 282 ALA A O 1
ATOM 3606 N N . ARG A 1 240 ? 3.678 8.237 -1.939 1.00 6.49 283 ARG A N 1
ATOM 3607 C CA . ARG A 1 240 ? 4.356 9.469 -2.311 1.00 6.69 283 ARG A CA 1
ATOM 3608 C C . ARG A 1 240 ? 3.577 10.229 -3.379 1.00 5.95 283 ARG A C 1
ATOM 3609 O O . ARG A 1 240 ? 3.506 11.452 -3.333 1.00 6.78 283 ARG A O 1
ATOM 3630 N N . TYR A 1 241 ? 2.981 9.519 -4.338 1.00 5.78 284 TYR A N 1
ATOM 3631 C CA . TYR A 1 241 ? 2.135 10.163 -5.336 1.00 6.63 284 TYR A CA 1
ATOM 3632 C C . TYR A 1 241 ? 0.947 10.849 -4.668 1.00 6.08 284 TYR A C 1
ATOM 3633 O O . TYR A 1 241 ? 0.605 11.994 -4.997 1.00 7.40 284 TYR A O 1
ATOM 3651 N N . VAL A 1 242 ? 0.329 10.182 -3.694 1.00 6.00 285 VAL A N 1
ATOM 3652 C CA . VAL A 1 242 ? -0.771 10.803 -2.957 1.00 5.89 285 VAL A CA 1
ATOM 3653 C C . VAL A 1 242 ? -0.287 12.031 -2.201 1.00 5.85 285 VAL A C 1
ATOM 3654 O O . VAL A 1 242 ? -0.967 13.056 -2.152 1.00 7.21 285 VAL A O 1
ATOM 3667 N N . ALA A 1 243 ? 0.872 11.932 -1.557 1.00 6.33 286 ALA A N 1
ATOM 3668 C CA . ALA A 1 243 ? 1.351 13.053 -0.765 1.00 6.52 286 ALA A CA 1
ATOM 3669 C C . ALA A 1 243 ? 1.606 14.270 -1.640 1.00 7.41 286 ALA A C 1
ATOM 3670 O O . ALA A 1 243 ? 1.249 15.394 -1.272 1.00 6.98 286 ALA A O 1
ATOM 3677 N N . GLN A 1 244 ? 2.238 14.070 -2.798 1.00 6.57 287 GLN A N 1
ATOM 3678 C CA . GLN A 1 244 ? 2.458 15.190 -3.715 1.00 7.74 287 GLN A CA 1
ATOM 3679 C C . GLN A 1 244 ? 1.128 15.763 -4.204 1.00 6.92 287 GLN A C 1
ATOM 3680 O O . GLN A 1 244 ? 0.968 16.987 -4.341 1.00 7.79 287 GLN A O 1
ATOM 3694 N N . SER A 1 245 ? 0.165 14.891 -4.500 1.00 5.99 288 SER A N 1
ATOM 3695 C CA . SER A 1 245 ? -1.140 15.352 -4.958 1.00 6.73 288 SER A CA 1
ATOM 3696 C C . SER A 1 245 ? -1.879 16.120 -3.869 1.00 7.23 288 SER A C 1
ATOM 3697 O O . SER A 1 245 ? -2.498 17.162 -4.140 1.00 8.11 288 SER A O 1
ATOM 3705 N N . ARG A 1 246 ? -1.851 15.603 -2.642 1.00 6.88 289 ARG A N 1
ATOM 3706 C CA . ARG A 1 246 ? -2.527 16.272 -1.534 1.00 7.03 289 ARG A CA 1
ATOM 3707 C C . ARG A 1 246 ? -1.937 17.648 -1.290 1.00 7.18 289 ARG A C 1
ATOM 3708 O O . ARG A 1 246 ? -2.665 18.604 -1.025 1.00 7.59 289 ARG A O 1
ATOM 3729 N N . ALA A 1 247 ? -0.613 17.758 -1.306 1.00 7.37 290 ALA A N 1
ATOM 3730 C CA . ALA A 1 247 ? -0.009 19.057 -1.039 1.00 7.98 290 ALA A CA 1
ATOM 3731 C C . ALA A 1 247 ? -0.471 20.084 -2.062 1.00 7.38 290 ALA A C 1
ATOM 3732 O O . ALA A 1 247 ? -0.834 21.208 -1.700 1.00 8.79 290 ALA A O 1
ATOM 3739 N N . ALA A 1 248 ? -0.481 19.708 -3.347 1.00 6.46 291 ALA A N 1
ATOM 3740 C CA . ALA A 1 248 ? -0.909 20.628 -4.387 1.00 6.61 291 ALA A CA 1
ATOM 3741 C C . ALA A 1 248 ? -2.396 20.943 -4.267 1.00 6.39 291 ALA A C 1
ATOM 3742 O O . ALA A 1 248 ? -2.808 22.092 -4.453 1.00 7.31 291 ALA A O 1
ATOM 3749 N N . PHE A 1 249 ? -3.210 19.933 -3.956 1.00 5.30 292 PHE A N 1
ATOM 3750 C CA . PHE A 1 249 ? -4.641 20.150 -3.825 1.00 5.64 292 PHE A CA 1
ATOM 3751 C C . PHE A 1 249 ? -4.938 21.089 -2.670 1.00 6.50 292 PHE A C 1
ATOM 3752 O O . PHE A 1 249 ? -5.759 22.002 -2.793 1.00 6.93 292 PHE A O 1
ATOM 3769 N N . GLU A 1 250 ? -4.317 20.850 -1.517 1.00 7.09 293 GLU A N 1
ATOM 3770 C CA . GLU A 1 250 ? -4.629 21.689 -0.372 1.00 8.19 293 GLU A CA 1
ATOM 3771 C C . GLU A 1 250 ? -4.145 23.123 -0.582 1.00 7.55 293 GLU A C 1
ATOM 3772 O O . GLU A 1 250 ? -4.800 24.061 -0.112 1.00 8.09 293 GLU A O 1
ATOM 3784 N N . LYS A 1 251 ? -3.033 23.313 -1.302 1.00 6.73 294 LYS A N 1
ATOM 3785 C CA . LYS A 1 251 ? -2.620 24.662 -1.689 1.00 7.27 294 LYS A CA 1
ATOM 3786 C C . LYS A 1 251 ? -3.637 25.289 -2.628 1.00 7.08 294 LYS A C 1
ATOM 3787 O O . LYS A 1 251 ? -3.912 26.496 -2.556 1.00 8.08 294 LYS A O 1
ATOM 3806 N N . GLN A 1 252 ? -4.197 24.484 -3.529 1.00 6.07 295 GLN A N 1
ATOM 3807 C CA . GLN A 1 252 ? -5.178 24.999 -4.477 1.00 5.52 295 GLN A CA 1
ATOM 3808 C C . GLN A 1 252 ? -6.428 25.455 -3.759 1.00 5.46 295 GLN A C 1
ATOM 3809 O O . GLN A 1 252 ? -6.972 26.526 -4.047 1.00 7.29 295 GLN A O 1
ATOM 3823 N N . LEU A 1 253 ? -6.915 24.630 -2.840 1.00 5.43 296 LEU A N 1
ATOM 3824 C CA . LEU A 1 253 ? -8.117 24.989 -2.101 1.00 5.41 296 LEU A CA 1
ATOM 3825 C C . LEU A 1 253 ? -7.875 26.236 -1.263 1.00 6.79 296 LEU A C 1
ATOM 3826 O O . LEU A 1 253 ? -8.720 27.133 -1.219 1.00 7.09 296 LEU A O 1
ATOM 3842 N N . ALA A 1 254 ? -6.709 26.328 -0.624 1.00 6.69 297 ALA A N 1
ATOM 3843 C CA . ALA A 1 254 ? -6.392 27.519 0.164 1.00 7.83 297 ALA A CA 1
ATOM 3844 C C . ALA A 1 254 ? -6.303 28.758 -0.724 1.00 8.76 297 ALA A C 1
ATOM 3845 O O . ALA A 1 254 ? -6.727 29.857 -0.330 1.00 9.79 297 ALA A O 1
ATOM 3852 N N . ALA A 1 255 ? -5.742 28.607 -1.923 1.00 7.98 298 ALA A N 1
ATOM 3853 C CA . ALA A 1 255 ? -5.628 29.760 -2.813 1.00 8.57 298 ALA A CA 1
ATOM 3854 C C . ALA A 1 255 ? -6.999 30.230 -3.264 1.00 8.27 298 ALA A C 1
ATOM 3855 O O . ALA A 1 255 ? -7.237 31.436 -3.390 1.00 9.52 298 ALA A O 1
ATOM 3862 N N . GLN A 1 256 ? -7.902 29.292 -3.546 1.00 7.62 299 GLN A N 1
ATOM 3863 C CA . GLN A 1 256 ? -9.251 29.662 -3.967 1.00 8.79 299 GLN A CA 1
ATOM 3864 C C . GLN A 1 256 ? -10.061 30.243 -2.818 1.00 10.25 299 GLN A C 1
ATOM 3865 O O . GLN A 1 256 ? -10.839 31.177 -3.021 1.00 12.14 299 GLN A O 1
ATOM 3879 N N . ARG A 1 257 ? -9.874 29.722 -1.602 1.00 9.60 300 ARG A N 1
ATOM 3880 C CA . ARG A 1 257 ? -10.515 30.300 -0.423 1.00 11.79 300 ARG A CA 1
ATOM 3881 C C . ARG A 1 257 ? -10.059 31.729 -0.163 1.00 14.08 300 ARG A C 1
ATOM 3882 O O . ARG A 1 257 ? -10.822 32.531 0.381 1.00 15.38 300 ARG A O 1
ATOM 3903 N N . ALA A 1 258 ? -8.805 32.042 -0.479 1.00 15.33 301 ALA A N 1
ATOM 3904 C CA . ALA A 1 258 ? -8.265 33.355 -0.162 1.00 17.42 301 ALA A CA 1
ATOM 3905 C C . ALA A 1 258 ? -8.887 34.432 -1.033 1.00 20.03 301 ALA A C 1
ATOM 3906 O O . ALA A 1 258 ? -9.023 35.576 -0.592 1.00 21.76 301 ALA A O 1
ATOM 3913 N N . GLN A 1 259 ? -9.274 34.081 -2.259 1.00 21.26 302 GLN A N 1
ATOM 3914 C CA . GLN A 1 259 ? -9.851 35.024 -3.217 1.00 23.80 302 GLN A CA 1
ATOM 3915 C C . GLN A 1 259 ? -10.888 34.256 -4.019 1.00 25.04 302 GLN A C 1
ATOM 3916 O O . GLN A 1 259 ? -10.629 33.819 -5.144 1.00 25.94 302 GLN A O 1
ATOM 3930 N N . PRO A 1 260 ? -12.082 34.032 -3.446 1.00 24.29 303 PRO A N 1
ATOM 3931 C CA . PRO A 1 260 ? -13.104 33.227 -4.125 1.00 26.29 303 PRO A CA 1
ATOM 3932 C C . PRO A 1 260 ? -13.973 34.027 -5.101 1.00 29.58 303 PRO A C 1
ATOM 3933 O O . PRO A 1 260 ? -13.852 35.257 -5.186 1.00 31.01 303 PRO A O 1
#

Solvent-accessible surface area: 11009 Å² total; per-residue (Å²): 141,21,112,18,30,28,0,30,102,24,0,54,0,0,1,36,97,83,19,0,0,0,0,0,24,12,136,111,4,12,1,0,0,0,0,0,63,41,85,11,0,59,49,1,88,100,0,0,93,58,39,64,47,156,11,60,27,2,99,34,0,0,0,0,3,0,21,42,29,2,0,0,0,0,26,91,0,45,81,89,12,66,4,137,0,0,0,10,106,40,2,11,72,23,0,60,108,2,6,97,134,6,22,44,65,32,99,69,81,64,16,42,88,11,94,25,67,48,84,10,136,78,42,67,101,16,124,19,20,60,8,28,0,12,4,6,80,0,11,0,13,4,54,2,0,2,0,0,74,0,51,10,79,88,52,72,24,0,0,0,0,0,1,4,40,12,89,77,8,72,8,69,141,14,228,109,11,96,73,2,13,84,31,1,99,159,2,1,51,85,0,70,78,37,160,14,27,0,4,0,0,0,26,2,120,57,6,34,0,80,88,27,34,27,124,44,86,197,54,76,105,90,8,0,47,37,142,63,10,2,43,132,20,0,38,113,20,80,44,63,4,57,145,41,18,57,66,46,174,80,159,137

Radius of gyration: 17.32 Å; Cα contacts (8 Å, |Δi|>4): 557; chains: 1; bounding box: 42×53×37 Å